Protein AF-A0A257A3M1-F1 (afdb_monomer_lite)

Foldseek 3Di:
DVQVVQLVVLVVVVPDDPDDDDDDDPQPVVLCCCDPPPSHSCDPVDDDDDDDADDLVVLLVVLCVVLVVVQAAEDPVLSVLQCVLQVNHVVSSVQLSVQLVVPDSHRDVVSSVVSLVVVLVVCVVVLVVVLVVLVVVPVVLLLQLLLQLVFQAQVNSCVVSVHNSVVVVVSVVVCSSSQQWDAPDDRGIHGRDNNSSVSSPVPPD

Secondary structure (DSSP, 8-state):
-HHHHHHHHHHHHTT-SS-------S-HHHHHHHHH-TTSTTTTTS---PPPPPPHHHHHHHHHHHHHHTT-EE-HHHHHHHHHHHTT-HHHHHHHHHHHHHH-SEE-HHHHHHHHHHHHHHHHHHHHHHHHHHHHH-THHHHHHHHHHH-SBHHHHHHHHTS-GGGGHHHHHHHHHTTSEEEEETTEEEES-HHHHHHHHHH--

pLDDT: mean 94.02, std 6.32, range [48.91, 98.62]

Sequence (205 aa):
MRDNFLKRLRSIVERQKNVCYVFCGSSITFMSFLVENAKSPFYRQLHKTVVKSLPSEEVRHFVKNRFKLCGYKISDEAISKFIRLTHSIPDYVQRLGLIVSGLSKNITIGTIEQAYEEMLLELDSEFRETLSKLNQRSGTYGVILTGLSRYNSLSKAGRFVGYDLGGMMRQIAYLQKIGLIEKTGYGKYKVADPVFKDWLKRNFA

Radius of gyration: 20.76 Å; chains: 1; bounding box: 43×46×53 Å

Structure (mmCIF, N/CA/C/O backbone):
data_AF-A0A257A3M1-F1
#
_entry.id   AF-A0A257A3M1-F1
#
loop_
_atom_site.group_PDB
_atom_site.id
_atom_site.type_symbol
_atom_site.label_atom_id
_atom_site.label_alt_id
_atom_site.label_comp_id
_atom_site.label_asym_id
_atom_site.label_entity_id
_atom_site.label_seq_id
_atom_site.pdbx_PDB_ins_code
_atom_site.Cartn_x
_atom_site.Cartn_y
_atom_site.Cartn_z
_atom_site.occupancy
_atom_site.B_iso_or_equiv
_atom_site.auth_seq_id
_atom_site.auth_comp_id
_atom_site.auth_asym_id
_atom_site.auth_atom_id
_atom_site.pdbx_PDB_model_num
ATOM 1 N N . MET A 1 1 ? 16.844 -13.263 -23.416 1.00 48.91 1 MET A N 1
ATOM 2 C CA . MET A 1 1 ? 16.460 -14.386 -22.525 1.00 48.91 1 MET A CA 1
ATOM 3 C C . MET A 1 1 ? 14.961 -14.384 -22.186 1.00 48.91 1 MET A C 1
ATOM 5 O O . MET A 1 1 ? 14.308 -15.369 -22.496 1.00 48.91 1 MET A O 1
ATOM 9 N N . ARG A 1 2 ? 14.375 -13.290 -21.659 1.00 60.09 2 ARG A N 1
ATOM 10 C CA . ARG A 1 2 ? 12.915 -13.187 -21.391 1.00 60.09 2 ARG A CA 1
ATOM 11 C C . ARG A 1 2 ? 12.020 -13.287 -22.638 1.00 60.09 2 ARG A C 1
ATOM 13 O O . ARG A 1 2 ? 11.035 -14.016 -22.608 1.00 60.09 2 ARG A O 1
ATOM 20 N N . ASP A 1 3 ? 12.394 -12.638 -23.739 1.00 66.88 3 ASP A N 1
ATOM 21 C CA . ASP A 1 3 ? 11.597 -12.674 -24.979 1.00 66.88 3 ASP A CA 1
ATOM 22 C C . ASP A 1 3 ? 11.479 -14.082 -25.575 1.00 66.88 3 ASP A C 1
ATOM 24 O O . ASP A 1 3 ? 10.423 -14.453 -26.081 1.00 66.88 3 ASP A O 1
ATOM 28 N N . ASN A 1 4 ? 12.532 -14.898 -25.463 1.00 83.00 4 ASN A N 1
ATOM 29 C CA . ASN A 1 4 ? 12.514 -16.277 -25.959 1.00 83.00 4 ASN A CA 1
ATOM 30 C C . ASN A 1 4 ? 11.568 -17.161 -25.137 1.00 83.00 4 ASN A C 1
ATOM 32 O O . ASN A 1 4 ? 10.884 -18.009 -25.706 1.00 83.00 4 ASN A O 1
ATOM 36 N N . PHE A 1 5 ? 11.483 -16.932 -23.822 1.00 91.19 5 PHE A N 1
ATOM 37 C CA . PHE A 1 5 ? 10.527 -17.635 -22.969 1.00 91.19 5 PHE A CA 1
ATOM 38 C C . PHE A 1 5 ? 9.082 -17.290 -23.345 1.00 91.19 5 PHE A C 1
ATOM 40 O O . PHE A 1 5 ? 8.291 -18.195 -23.587 1.00 91.19 5 PHE A O 1
ATOM 47 N N . LEU A 1 6 ? 8.745 -16.000 -23.466 1.00 91.12 6 LEU A N 1
ATOM 48 C CA . LEU A 1 6 ? 7.380 -15.576 -23.801 1.00 91.12 6 LEU A CA 1
ATOM 49 C C . LEU A 1 6 ? 6.942 -16.058 -25.189 1.00 91.12 6 LEU A C 1
ATOM 51 O O . LEU A 1 6 ? 5.799 -16.473 -25.353 1.00 91.12 6 LEU A O 1
ATOM 55 N N . LYS A 1 7 ? 7.849 -16.061 -26.177 1.00 92.69 7 LYS A N 1
ATOM 56 C CA . LYS A 1 7 ? 7.577 -16.619 -27.512 1.00 92.69 7 LYS A CA 1
ATOM 57 C C . LYS A 1 7 ? 7.282 -18.117 -27.453 1.00 92.69 7 LYS A C 1
ATOM 59 O O . LYS A 1 7 ? 6.311 -18.563 -28.055 1.00 92.69 7 LYS A O 1
ATOM 64 N N . ARG A 1 8 ? 8.085 -18.877 -26.701 1.00 95.00 8 ARG A N 1
ATOM 65 C CA . ARG A 1 8 ? 7.880 -20.321 -26.516 1.00 95.00 8 ARG A CA 1
ATOM 66 C C . ARG A 1 8 ? 6.594 -20.625 -25.749 1.00 95.00 8 ARG A C 1
ATOM 68 O O . ARG A 1 8 ? 5.887 -21.562 -26.092 1.00 95.00 8 ARG A O 1
ATOM 75 N N . LEU A 1 9 ? 6.272 -19.829 -24.732 1.00 94.06 9 LEU A N 1
ATOM 76 C CA . LEU A 1 9 ? 5.018 -19.968 -23.997 1.00 94.06 9 LEU A CA 1
ATOM 77 C C . LEU A 1 9 ? 3.824 -19.716 -24.921 1.00 94.06 9 LEU A C 1
ATOM 79 O O . LEU A 1 9 ? 2.912 -20.533 -24.975 1.00 94.06 9 LEU A O 1
ATOM 83 N N . ARG A 1 10 ? 3.865 -18.637 -25.710 1.00 93.06 10 ARG A N 1
ATOM 84 C CA . ARG A 1 10 ? 2.829 -18.325 -26.700 1.00 93.06 10 ARG A CA 1
ATOM 85 C C . ARG A 1 10 ? 2.645 -19.460 -27.713 1.00 93.06 10 ARG A C 1
ATOM 87 O O . ARG A 1 10 ? 1.507 -19.838 -27.965 1.00 93.06 10 ARG A O 1
ATOM 94 N N . SER A 1 11 ? 3.727 -20.061 -28.221 1.00 94.50 11 SER A N 1
ATOM 95 C CA . SER A 1 11 ? 3.622 -21.174 -29.180 1.00 94.50 11 SER A CA 1
ATOM 96 C C . SER A 1 11 ? 3.011 -22.451 -28.589 1.00 94.50 11 SER A C 1
ATOM 98 O O . SER A 1 11 ? 2.534 -23.304 -29.333 1.00 94.50 11 SER A O 1
ATOM 100 N N . ILE A 1 12 ? 3.047 -22.612 -27.263 1.00 94.94 12 ILE A N 1
ATOM 101 C CA . ILE A 1 12 ? 2.343 -23.690 -26.554 1.00 94.94 12 ILE A CA 1
ATOM 102 C C . ILE A 1 12 ? 0.868 -23.315 -26.378 1.00 94.94 12 ILE A C 1
ATOM 104 O O . ILE A 1 12 ? -0.002 -24.102 -26.744 1.00 94.94 12 ILE A O 1
ATOM 108 N N . VAL A 1 13 ? 0.595 -22.108 -25.864 1.00 94.06 13 VAL A N 1
ATOM 109 C CA . VAL A 1 13 ? -0.763 -21.606 -25.588 1.00 94.06 13 VAL A CA 1
ATOM 110 C C . VAL A 1 13 ? -1.631 -21.636 -26.848 1.00 94.06 13 VAL A C 1
ATOM 112 O O . VAL A 1 13 ? -2.748 -22.137 -26.799 1.00 94.06 13 VAL A O 1
ATOM 115 N N . GLU A 1 14 ? -1.113 -21.178 -27.991 1.00 92.31 14 GLU A N 1
ATOM 116 C CA . GLU A 1 14 ? -1.890 -21.073 -29.238 1.00 92.31 14 GLU A CA 1
ATOM 117 C C . GLU A 1 14 ? -2.290 -22.430 -29.848 1.00 92.31 14 GLU A C 1
ATOM 119 O O . GLU A 1 14 ? -3.203 -22.491 -30.669 1.00 92.31 14 GLU A O 1
ATOM 124 N N . ARG A 1 15 ? -1.629 -23.530 -29.455 1.00 95.25 15 ARG A N 1
ATOM 125 C CA . ARG A 1 15 ? -1.931 -24.888 -29.946 1.00 95.25 15 ARG A CA 1
ATOM 126 C C . ARG A 1 15 ? -2.982 -25.610 -29.112 1.00 95.25 15 ARG A C 1
ATOM 128 O O . ARG A 1 15 ? -3.529 -26.616 -29.562 1.00 95.25 15 ARG A O 1
ATOM 135 N N . GLN A 1 16 ? -3.232 -25.147 -27.893 1.00 95.56 16 GLN A N 1
ATOM 136 C CA . GLN A 1 16 ? -4.160 -25.804 -26.987 1.00 95.56 16 GLN A CA 1
ATOM 137 C C . GLN A 1 16 ? -5.590 -25.337 -27.240 1.00 95.56 16 GLN A C 1
ATOM 139 O O . GLN A 1 16 ? -5.869 -24.149 -27.367 1.00 95.56 16 GLN A O 1
ATOM 144 N N . LYS A 1 17 ? -6.512 -26.299 -27.291 1.00 93.19 17 LYS A N 1
ATOM 145 C CA . LYS A 1 17 ? -7.955 -26.056 -27.365 1.00 93.19 17 LYS A CA 1
ATOM 146 C C . LYS A 1 17 ? -8.570 -26.351 -25.999 1.00 93.19 17 LYS A C 1
ATOM 148 O O . LYS A 1 17 ? -8.086 -27.233 -25.297 1.00 93.19 17 LYS A O 1
ATOM 153 N N . ASN A 1 18 ? -9.640 -25.639 -25.646 1.00 94.50 18 ASN A N 1
ATOM 154 C CA . ASN A 1 18 ? -10.392 -25.825 -24.395 1.00 94.50 18 ASN A CA 1
ATOM 155 C C . ASN A 1 18 ? -9.587 -25.557 -23.104 1.00 94.50 18 ASN A C 1
ATOM 157 O O . ASN A 1 18 ? -9.874 -26.144 -22.065 1.00 94.50 18 ASN A O 1
ATOM 161 N N . VAL A 1 19 ? -8.592 -24.664 -23.153 1.00 95.31 19 VAL A N 1
ATOM 162 C CA . VAL A 1 19 ? -7.820 -24.224 -21.978 1.00 95.31 19 VAL A CA 1
ATOM 163 C C . VAL A 1 19 ? -7.894 -22.704 -21.863 1.00 95.31 19 VAL A C 1
ATOM 165 O O . VAL A 1 19 ? -7.682 -21.997 -22.846 1.00 95.31 19 VAL A O 1
ATOM 168 N N . CYS A 1 20 ? -8.173 -22.198 -20.659 1.00 92.06 20 CYS A N 1
ATOM 169 C CA . CYS A 1 20 ? -8.106 -20.773 -20.341 1.00 92.06 20 CYS A CA 1
ATOM 170 C C . CYS A 1 20 ? -6.837 -20.483 -19.532 1.00 92.06 20 CYS A C 1
ATOM 172 O O . CYS A 1 20 ? -6.576 -21.137 -18.522 1.00 92.06 20 CYS A O 1
ATOM 174 N N . TYR A 1 21 ? -6.061 -19.494 -19.970 1.00 93.25 21 TYR A N 1
ATOM 175 C CA . TYR A 1 21 ? -4.850 -19.049 -19.289 1.00 93.25 21 TYR A CA 1
ATOM 176 C C . TYR A 1 21 ? -5.104 -17.746 -18.543 1.00 93.25 21 TYR A C 1
ATOM 178 O O . TYR A 1 21 ? -5.507 -16.749 -19.142 1.00 93.25 21 TYR A O 1
ATOM 186 N N . VAL A 1 22 ? -4.796 -17.738 -17.247 1.00 93.31 22 VAL A N 1
ATOM 187 C CA . VAL A 1 22 ? -4.839 -16.536 -16.411 1.00 93.31 22 VAL A CA 1
ATOM 188 C C . VAL A 1 22 ? -3.420 -16.205 -15.964 1.00 93.31 22 VAL A C 1
ATOM 190 O O . VAL A 1 22 ? -2.783 -16.977 -15.249 1.00 93.31 22 VAL A O 1
ATOM 193 N N . PHE A 1 23 ? -2.914 -15.052 -16.400 1.00 90.44 23 PHE A N 1
ATOM 194 C CA . PHE A 1 23 ? -1.611 -14.539 -15.986 1.00 90.44 23 PHE A CA 1
ATOM 195 C C . PHE A 1 23 ? -1.798 -13.499 -14.882 1.00 90.44 23 PHE A C 1
ATOM 197 O O . PHE A 1 23 ? -2.423 -12.463 -15.105 1.00 90.44 23 PHE A O 1
ATOM 204 N N . CYS A 1 24 ? -1.221 -13.757 -13.709 1.00 90.81 24 CYS A N 1
ATOM 205 C CA . CYS A 1 24 ? -1.297 -12.877 -12.544 1.00 90.81 24 CYS A CA 1
ATOM 206 C C . CYS A 1 24 ? 0.098 -12.370 -12.163 1.00 90.81 24 CYS A C 1
ATOM 208 O O . CYS A 1 24 ? 1.073 -13.119 -12.212 1.00 90.81 24 CYS A O 1
ATOM 210 N N . GLY A 1 25 ? 0.201 -11.109 -11.744 1.00 84.12 25 GLY A N 1
ATOM 211 C CA . GLY A 1 25 ? 1.459 -10.550 -11.257 1.00 84.12 25 GLY A CA 1
ATOM 212 C C . GLY A 1 25 ? 1.315 -9.129 -10.721 1.00 84.12 25 GLY A C 1
ATOM 213 O O . GLY A 1 25 ? 0.505 -8.350 -11.216 1.00 84.12 25 GLY A O 1
ATOM 214 N N . SER A 1 26 ? 2.136 -8.782 -9.728 1.00 78.44 26 SER A N 1
ATOM 215 C CA . SER A 1 26 ? 2.143 -7.461 -9.081 1.00 78.44 26 SER A CA 1
ATOM 216 C C . SER A 1 26 ? 2.803 -6.364 -9.929 1.00 78.44 26 SER A C 1
ATOM 218 O O . SER A 1 26 ? 2.539 -5.179 -9.737 1.00 78.44 26 SER A O 1
ATOM 220 N N . SER A 1 27 ? 3.640 -6.724 -10.911 1.00 80.38 27 SER A N 1
ATOM 221 C CA . SER A 1 27 ? 4.265 -5.744 -11.808 1.00 80.38 27 SER A CA 1
ATOM 222 C C . SER A 1 27 ? 3.286 -5.275 -12.886 1.00 80.38 27 SER A C 1
ATOM 224 O O . SER A 1 27 ? 3.255 -5.808 -13.997 1.00 80.38 27 SER A O 1
ATOM 226 N N . ILE A 1 28 ? 2.536 -4.212 -12.585 1.00 79.69 28 ILE A N 1
ATOM 227 C CA . ILE A 1 28 ? 1.606 -3.557 -13.523 1.00 79.69 28 ILE A CA 1
ATOM 228 C C . ILE A 1 28 ? 2.311 -3.185 -14.835 1.00 79.69 28 ILE A C 1
ATOM 230 O O . ILE A 1 28 ? 1.740 -3.343 -15.914 1.00 79.69 28 ILE A O 1
ATOM 234 N N . THR A 1 29 ? 3.568 -2.735 -14.758 1.00 80.06 29 THR A N 1
ATOM 235 C CA . THR A 1 29 ? 4.372 -2.382 -15.938 1.00 80.06 29 THR A CA 1
ATOM 236 C C . THR A 1 29 ? 4.608 -3.600 -16.835 1.00 80.06 29 THR A C 1
ATOM 238 O O . THR A 1 29 ? 4.420 -3.515 -18.047 1.00 80.06 29 THR A O 1
ATOM 241 N N . PHE A 1 30 ? 4.989 -4.745 -16.259 1.00 83.31 30 PHE A N 1
ATOM 242 C CA . PHE A 1 30 ? 5.212 -5.971 -17.028 1.00 83.31 30 PHE A CA 1
ATOM 243 C C . PHE A 1 30 ? 3.905 -6.552 -17.577 1.00 83.31 30 PHE A C 1
ATOM 245 O O . PHE A 1 30 ? 3.850 -6.919 -18.748 1.00 83.31 30 PHE A O 1
ATOM 252 N N . MET A 1 31 ? 2.842 -6.567 -16.771 1.00 88.25 31 MET A N 1
ATOM 253 C CA . MET A 1 31 ? 1.520 -7.022 -17.211 1.00 88.25 31 MET A CA 1
ATOM 254 C C . MET A 1 31 ? 0.979 -6.150 -18.350 1.00 88.25 31 MET A C 1
ATOM 256 O O . MET A 1 31 ? 0.472 -6.672 -19.336 1.00 88.25 31 MET A O 1
ATOM 260 N N . SER A 1 32 ? 1.163 -4.829 -18.277 1.00 86.56 32 SER A N 1
ATOM 261 C CA . SER A 1 32 ? 0.781 -3.921 -19.367 1.00 86.56 32 SER A CA 1
ATOM 262 C C . SER A 1 32 ? 1.641 -4.150 -20.611 1.00 86.56 32 SER A C 1
ATOM 264 O O . SER A 1 32 ? 1.106 -4.199 -21.713 1.00 86.56 32 SER A O 1
ATOM 266 N N . PHE A 1 33 ? 2.951 -4.387 -20.455 1.00 88.00 33 PHE A N 1
ATOM 267 C CA . PHE A 1 33 ? 3.813 -4.766 -21.578 1.00 88.00 33 PHE A CA 1
ATOM 268 C C . PHE A 1 33 ? 3.303 -6.027 -22.287 1.00 88.00 33 PHE A C 1
ATOM 270 O O . PHE A 1 33 ? 3.217 -6.029 -23.512 1.00 88.00 33 PHE A O 1
ATOM 277 N N . LEU A 1 34 ? 2.932 -7.070 -21.538 1.00 88.94 34 LEU A N 1
ATOM 278 C CA . LEU A 1 34 ? 2.461 -8.330 -22.116 1.00 88.94 34 LEU A CA 1
ATOM 279 C C . LEU A 1 34 ? 1.234 -8.150 -23.018 1.00 88.94 34 LEU A C 1
ATOM 281 O O . LEU A 1 34 ? 1.172 -8.784 -24.072 1.00 88.94 34 LEU A O 1
ATOM 285 N N . VAL A 1 35 ? 0.288 -7.297 -22.620 1.00 88.88 35 VAL A N 1
ATOM 286 C CA . VAL A 1 35 ? -1.001 -7.140 -23.310 1.00 88.88 35 VAL A CA 1
ATOM 287 C C . VAL A 1 35 ? -0.967 -6.047 -24.386 1.00 88.88 35 VAL A C 1
A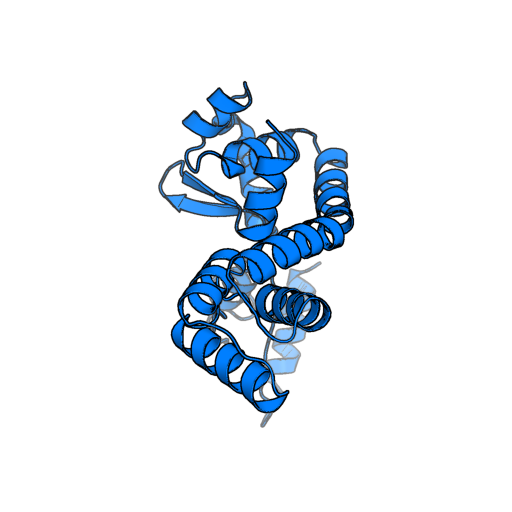TOM 289 O O . VAL A 1 35 ? -1.487 -6.241 -25.486 1.00 88.88 35 VAL A O 1
ATOM 292 N N . GLU A 1 36 ? -0.354 -4.901 -24.084 1.00 88.81 36 GLU A N 1
ATOM 293 C CA . GLU A 1 36 ? -0.513 -3.653 -24.848 1.00 88.81 36 GLU A CA 1
ATOM 294 C C . GLU A 1 36 ? 0.686 -3.330 -25.749 1.00 88.81 36 GLU A C 1
ATOM 296 O O . GLU A 1 36 ? 0.576 -2.497 -26.647 1.00 88.81 36 GLU A O 1
ATOM 301 N N . ASN A 1 37 ? 1.848 -3.955 -25.537 1.00 89.25 37 ASN A N 1
ATOM 302 C CA . ASN A 1 37 ? 3.043 -3.627 -26.310 1.00 89.25 37 ASN A CA 1
ATOM 303 C C . ASN A 1 37 ? 3.116 -4.441 -27.605 1.00 89.25 37 ASN A C 1
ATOM 305 O O . ASN A 1 37 ? 3.136 -5.666 -27.558 1.00 89.25 37 ASN A O 1
ATOM 309 N N . ALA A 1 38 ? 3.273 -3.771 -28.750 1.00 90.31 38 ALA A N 1
ATOM 310 C CA . ALA A 1 38 ? 3.398 -4.424 -30.058 1.00 90.31 38 ALA A CA 1
ATOM 311 C C . ALA A 1 38 ? 4.595 -5.391 -30.176 1.00 90.31 38 ALA A C 1
ATOM 313 O O . ALA A 1 38 ? 4.589 -6.280 -31.020 1.00 90.31 38 ALA A O 1
ATOM 314 N N . LYS A 1 39 ? 5.625 -5.245 -29.329 1.00 89.69 39 LYS A N 1
ATOM 315 C CA . LYS A 1 39 ? 6.771 -6.168 -29.267 1.00 89.69 39 LYS A CA 1
ATOM 316 C C . LYS A 1 39 ? 6.491 -7.420 -28.426 1.00 89.69 39 LYS A C 1
ATOM 318 O O . LYS A 1 39 ? 7.304 -8.342 -28.427 1.00 89.69 39 LYS A O 1
ATOM 323 N N . SER A 1 40 ? 5.380 -7.460 -27.690 1.00 91.25 40 SER A N 1
ATOM 324 C CA . SER A 1 40 ? 4.998 -8.620 -26.888 1.00 91.25 40 SER A CA 1
ATOM 325 C C . SER A 1 40 ? 4.519 -9.772 -27.780 1.00 91.25 40 SER A C 1
ATOM 327 O O . SER A 1 40 ? 3.674 -9.560 -28.651 1.00 91.25 40 SER A O 1
ATOM 329 N N . PRO A 1 41 ? 4.954 -11.022 -27.528 1.00 92.12 41 PRO A N 1
ATOM 330 C CA . PRO A 1 41 ? 4.412 -12.201 -28.208 1.00 92.12 41 PRO A CA 1
ATOM 331 C C . PRO A 1 41 ? 2.900 -12.392 -28.027 1.00 92.12 41 PRO A C 1
ATOM 333 O O . PRO A 1 41 ? 2.277 -13.028 -28.878 1.00 92.12 41 PRO A O 1
ATOM 336 N N . PHE A 1 42 ? 2.341 -11.836 -26.947 1.00 92.31 42 PHE A N 1
ATOM 337 C CA . PHE A 1 42 ? 0.926 -11.895 -26.568 1.00 92.31 42 PHE A CA 1
ATOM 338 C C . PHE A 1 42 ? 0.150 -10.612 -26.905 1.00 92.31 42 PHE A C 1
ATOM 340 O O . PHE A 1 42 ? -0.965 -10.419 -26.415 1.00 92.31 42 PHE A O 1
ATOM 347 N N . TYR A 1 43 ? 0.719 -9.724 -27.727 1.00 91.25 43 TYR A N 1
ATOM 348 C CA . TYR A 1 43 ? 0.069 -8.473 -28.113 1.00 91.25 43 TYR A CA 1
ATOM 349 C C . TYR A 1 43 ? -1.358 -8.719 -28.626 1.00 91.25 43 TYR A C 1
ATOM 351 O O . TYR A 1 43 ? -1.558 -9.493 -29.564 1.00 91.25 43 TYR A O 1
ATOM 359 N N . ARG A 1 44 ? -2.342 -8.067 -27.987 1.00 87.69 44 ARG A N 1
ATOM 360 C CA . ARG A 1 44 ? -3.790 -8.189 -28.269 1.00 87.69 44 ARG A CA 1
ATOM 361 C C . ARG A 1 44 ? -4.391 -9.600 -28.136 1.00 87.69 44 ARG A C 1
ATOM 363 O O . ARG A 1 44 ? -5.521 -9.802 -28.562 1.00 87.69 44 ARG A O 1
ATOM 370 N N . GLN A 1 45 ? -3.683 -10.558 -27.534 1.00 89.62 45 GLN A N 1
ATOM 371 C CA . GLN A 1 45 ? -4.187 -11.925 -27.306 1.00 89.62 45 GLN A CA 1
ATOM 372 C C . GLN A 1 45 ? -4.764 -12.137 -25.903 1.00 89.62 45 GLN A C 1
ATOM 374 O O . GLN A 1 45 ? -5.410 -13.147 -25.650 1.00 89.62 45 GLN A O 1
ATOM 379 N N . LEU A 1 46 ? -4.516 -11.205 -24.982 1.00 90.56 46 LEU A N 1
ATOM 380 C CA . LEU A 1 46 ? -4.927 -11.304 -23.584 1.00 90.56 46 LEU A CA 1
ATOM 381 C C . LEU A 1 46 ? -5.922 -10.198 -23.239 1.00 90.56 46 LEU A C 1
ATOM 383 O O . LEU A 1 46 ? -5.822 -9.077 -23.737 1.00 90.56 46 LEU A O 1
ATOM 387 N N . HIS A 1 47 ? -6.843 -10.500 -22.328 1.00 89.38 47 HIS A N 1
ATOM 388 C CA . HIS A 1 47 ? -7.705 -9.501 -21.711 1.00 89.38 47 HIS A CA 1
ATOM 389 C C . HIS A 1 47 ? -7.045 -8.974 -20.430 1.00 89.38 47 HIS A C 1
ATOM 391 O O . HIS A 1 47 ? -6.683 -9.750 -19.545 1.00 89.38 47 HIS A O 1
ATOM 397 N N . LYS A 1 48 ? -6.860 -7.653 -20.327 1.00 89.12 48 LYS A N 1
ATOM 398 C CA . LYS A 1 48 ? -6.262 -7.023 -19.144 1.00 89.12 48 LYS A CA 1
ATOM 399 C C . LYS A 1 48 ? -7.336 -6.741 -18.098 1.00 89.12 48 LYS A C 1
ATOM 401 O O . LYS A 1 48 ? -8.166 -5.857 -18.288 1.00 89.12 48 LYS A O 1
ATOM 406 N N . THR A 1 49 ? -7.236 -7.410 -16.955 1.00 90.00 49 THR A N 1
ATOM 407 C CA . THR A 1 49 ? -8.048 -7.123 -15.766 1.00 90.00 49 THR A CA 1
ATOM 408 C C . THR A 1 49 ? -7.162 -6.528 -14.676 1.00 90.00 49 THR A C 1
ATOM 410 O O . THR A 1 49 ? -6.135 -7.101 -14.320 1.00 90.00 49 THR A O 1
ATOM 413 N N . VAL A 1 50 ? -7.544 -5.362 -14.151 1.00 86.69 50 VAL A N 1
ATOM 414 C CA . VAL A 1 50 ? -6.834 -4.708 -13.043 1.00 86.69 50 VAL A CA 1
ATOM 415 C C . VAL A 1 50 ? -7.613 -4.940 -11.758 1.00 86.69 50 VAL A C 1
ATOM 417 O O . VAL A 1 50 ? -8.738 -4.461 -11.624 1.00 86.69 50 VAL A O 1
ATOM 420 N N . VAL A 1 51 ? -6.997 -5.640 -10.809 1.00 88.56 51 VAL A N 1
ATOM 421 C CA . VAL A 1 51 ? -7.545 -5.814 -9.461 1.00 88.56 51 VAL A CA 1
ATOM 422 C C . VAL A 1 51 ? -7.204 -4.570 -8.645 1.00 88.56 51 VAL A C 1
ATOM 424 O O . VAL A 1 51 ? -6.033 -4.237 -8.470 1.00 88.56 51 VAL A O 1
ATOM 427 N N . LYS A 1 52 ? -8.234 -3.853 -8.197 1.00 89.75 52 LYS A N 1
ATOM 428 C CA . LYS A 1 52 ? -8.108 -2.674 -7.330 1.00 89.75 52 LYS A CA 1
ATOM 429 C C . LYS A 1 52 ? -8.410 -3.061 -5.881 1.00 89.75 52 LYS A C 1
ATOM 431 O O . LYS A 1 52 ? -8.861 -4.176 -5.622 1.00 89.75 52 LYS A O 1
ATOM 436 N N . SER A 1 53 ? -8.206 -2.126 -4.953 1.00 93.62 53 SER A N 1
ATOM 437 C CA . SER A 1 53 ? -8.769 -2.230 -3.604 1.00 93.62 53 SER A CA 1
ATOM 438 C C . SER A 1 53 ? -10.267 -2.522 -3.659 1.00 93.62 53 SER A C 1
ATOM 440 O O . SER A 1 53 ? -10.956 -2.128 -4.606 1.00 93.62 53 SER A O 1
ATOM 442 N N . LEU A 1 54 ? -10.768 -3.188 -2.623 1.00 95.94 54 LEU A N 1
ATOM 443 C CA . LEU A 1 54 ? -12.187 -3.489 -2.506 1.00 95.94 54 LEU A CA 1
ATOM 444 C C . LEU A 1 54 ? -13.000 -2.186 -2.420 1.00 95.94 54 LEU A C 1
ATOM 446 O O . LEU A 1 54 ? -12.529 -1.199 -1.843 1.00 95.94 54 LEU A O 1
ATOM 450 N N . PRO A 1 55 ? -14.230 -2.151 -2.957 1.00 97.00 55 PRO A N 1
ATOM 451 C CA . PRO A 1 55 ? -15.138 -1.047 -2.689 1.00 97.00 55 PRO A CA 1
ATOM 452 C C . PRO A 1 55 ? -15.358 -0.901 -1.178 1.00 97.00 55 PRO A C 1
ATOM 454 O O . PRO A 1 55 ? -15.554 -1.891 -0.474 1.00 97.00 55 PRO A O 1
ATOM 457 N N . SER A 1 56 ? -15.337 0.332 -0.669 1.00 96.94 56 SER A N 1
ATOM 458 C CA . SER A 1 56 ? -15.454 0.595 0.773 1.00 96.94 56 SER A CA 1
ATOM 459 C C . SER A 1 56 ? -16.721 0.005 1.394 1.00 96.94 56 SER A C 1
ATOM 461 O O . SER A 1 56 ? -16.670 -0.492 2.514 1.00 96.94 56 SER A O 1
ATOM 463 N N . GLU A 1 57 ? -17.836 0.003 0.661 1.00 97.31 57 GLU A N 1
ATOM 464 C CA . GLU A 1 57 ? -19.101 -0.565 1.142 1.00 97.31 57 GLU A CA 1
ATOM 465 C C . GLU A 1 57 ? -19.071 -2.097 1.233 1.00 97.31 57 GLU A C 1
ATOM 467 O O . GLU A 1 57 ? -19.613 -2.665 2.180 1.00 97.31 57 GLU A O 1
ATOM 472 N N . GLU A 1 58 ? -18.341 -2.771 0.340 1.00 97.81 58 GLU A N 1
ATOM 473 C CA . GLU A 1 58 ? -18.119 -4.220 0.436 1.00 97.81 58 GLU A CA 1
ATOM 474 C C . GLU A 1 58 ? -17.259 -4.562 1.657 1.00 97.81 58 GLU A C 1
ATOM 476 O O . GLU A 1 58 ? -17.569 -5.490 2.405 1.00 97.81 58 GLU A O 1
ATOM 481 N N . VAL A 1 59 ? -16.214 -3.767 1.930 1.00 98.12 59 VAL A N 1
ATOM 482 C CA . VAL A 1 59 ? -15.407 -3.927 3.153 1.00 98.12 59 VAL A CA 1
ATOM 483 C C . VAL A 1 59 ? -16.247 -3.655 4.396 1.00 98.12 59 VAL A C 1
ATOM 485 O O . VAL A 1 59 ? -16.168 -4.418 5.355 1.00 98.12 59 VAL A O 1
ATOM 488 N N . ARG A 1 60 ? -17.086 -2.612 4.386 1.00 98.31 60 ARG A N 1
ATOM 489 C CA . ARG A 1 60 ? -18.017 -2.305 5.482 1.00 98.31 60 ARG A CA 1
ATOM 490 C C . ARG A 1 60 ? -18.920 -3.498 5.775 1.00 98.31 60 ARG A C 1
ATOM 492 O O . ARG A 1 60 ? -19.013 -3.912 6.931 1.00 98.31 60 ARG A O 1
ATOM 499 N N . HIS A 1 61 ? -19.558 -4.051 4.745 1.00 97.94 61 HIS A N 1
ATOM 500 C CA . HIS A 1 61 ? -20.444 -5.203 4.873 1.00 97.94 61 HIS A CA 1
ATOM 501 C C . HIS A 1 61 ? -19.694 -6.432 5.397 1.00 97.94 61 HIS A C 1
ATOM 503 O O . HIS A 1 61 ? -20.123 -7.050 6.374 1.00 97.94 61 HIS A O 1
ATOM 509 N N . PHE A 1 62 ? -18.535 -6.738 4.808 1.00 97.81 62 PHE A N 1
ATOM 510 C CA . PHE A 1 62 ? -17.673 -7.839 5.225 1.00 97.81 62 PHE A CA 1
ATOM 511 C C . PHE A 1 62 ? -17.277 -7.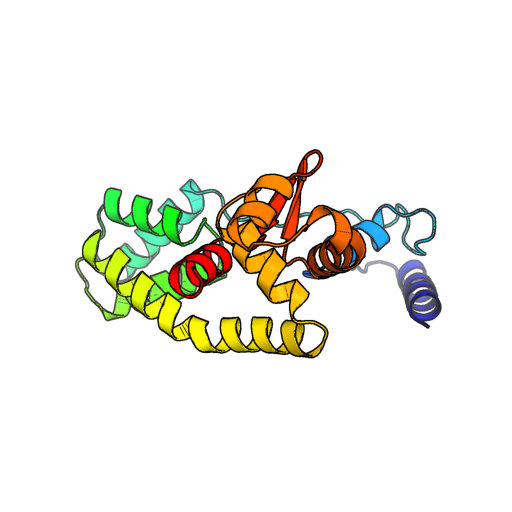721 6.703 1.00 97.81 62 PHE A C 1
ATOM 513 O O . PHE A 1 62 ? -17.565 -8.621 7.490 1.00 97.81 62 PHE A O 1
ATOM 520 N N . VAL A 1 63 ? -16.680 -6.597 7.105 1.00 97.56 63 VAL A N 1
ATOM 521 C CA . VAL A 1 63 ? -16.191 -6.363 8.472 1.00 97.56 63 VAL A CA 1
ATOM 522 C C . VAL A 1 63 ? -17.336 -6.446 9.483 1.00 97.56 63 VAL A C 1
ATOM 524 O O . VAL A 1 63 ? -17.237 -7.184 10.465 1.00 97.56 63 VAL A O 1
ATOM 527 N N . LYS A 1 64 ? -18.453 -5.753 9.222 1.00 97.06 64 LYS A N 1
ATOM 528 C CA . LYS A 1 64 ? -19.623 -5.736 10.113 1.00 97.06 64 LYS A CA 1
ATOM 529 C C . LYS A 1 64 ? -20.196 -7.137 10.318 1.00 97.06 64 LYS A C 1
ATOM 531 O O . LYS A 1 64 ? -20.445 -7.536 11.455 1.00 97.06 64 LYS A O 1
ATOM 536 N N . ASN A 1 65 ? -20.363 -7.903 9.240 1.00 97.06 65 ASN A N 1
ATOM 537 C CA . ASN A 1 65 ? -20.933 -9.247 9.311 1.00 97.06 65 ASN A CA 1
ATOM 538 C C . ASN A 1 65 ? -19.996 -10.247 9.981 1.00 97.06 65 ASN A C 1
ATOM 540 O O . ASN A 1 65 ? -20.448 -11.032 10.812 1.00 97.06 65 ASN A O 1
ATOM 544 N N . ARG A 1 66 ? -18.701 -10.223 9.642 1.00 96.19 66 ARG A N 1
ATOM 545 C CA . ARG A 1 66 ? -17.712 -11.143 10.219 1.00 96.19 66 ARG A CA 1
ATOM 546 C C . ARG A 1 66 ? -17.578 -10.939 11.724 1.00 96.19 66 ARG A C 1
ATOM 548 O O . ARG A 1 66 ? -17.650 -11.914 12.464 1.00 96.19 66 ARG A O 1
ATOM 555 N N . PHE A 1 67 ? -17.469 -9.693 12.182 1.00 97.31 67 PHE A N 1
ATOM 556 C CA . PHE A 1 67 ? -17.414 -9.399 13.613 1.00 97.31 67 PHE A CA 1
ATOM 557 C C . PHE A 1 67 ? -18.712 -9.781 14.330 1.00 97.31 67 PHE A C 1
ATOM 559 O O . PHE A 1 67 ? -18.662 -10.471 15.349 1.00 97.31 67 PHE A O 1
ATOM 566 N N . LYS A 1 68 ? -19.875 -9.429 13.768 1.00 96.94 68 LYS A N 1
ATOM 567 C CA . LYS A 1 68 ? -21.176 -9.798 14.345 1.00 96.94 68 LYS A CA 1
ATOM 568 C C . LYS A 1 68 ? -21.343 -11.315 14.480 1.00 96.94 68 LYS A C 1
ATOM 570 O O . LYS A 1 68 ? -21.795 -11.777 15.524 1.00 96.94 68 LYS A O 1
ATOM 575 N N . LEU A 1 69 ? -20.963 -12.081 13.455 1.00 97.25 69 LEU A N 1
ATOM 576 C CA . LEU A 1 69 ? -21.055 -13.546 13.451 1.00 97.25 69 LEU A CA 1
ATOM 577 C C . LEU A 1 69 ? -20.204 -14.185 14.557 1.00 97.25 69 LEU A C 1
ATOM 579 O O . LEU A 1 69 ? -20.608 -15.186 15.136 1.00 97.25 69 LEU A O 1
ATOM 583 N N . CYS A 1 70 ? -19.073 -13.571 14.904 1.00 96.50 70 CYS A N 1
ATOM 584 C CA . CYS A 1 70 ? -18.208 -14.018 15.996 1.00 96.50 70 CYS A CA 1
ATOM 585 C C . CYS A 1 70 ? -18.584 -13.419 17.373 1.00 96.50 70 CYS A C 1
ATOM 587 O O . CYS A 1 70 ? -17.837 -13.575 18.340 1.00 96.50 70 CYS A O 1
ATOM 589 N N . GLY A 1 71 ? -19.718 -12.716 17.486 1.00 97.25 71 GLY A N 1
ATOM 590 C CA . GLY A 1 71 ? -20.193 -12.124 18.742 1.00 97.25 71 GLY A CA 1
ATOM 591 C C . GLY A 1 71 ? -19.491 -10.824 19.156 1.00 97.25 71 GLY A C 1
ATOM 592 O O . GLY A 1 71 ? -19.537 -10.459 20.331 1.00 97.25 71 GLY A O 1
ATOM 593 N N . TYR A 1 72 ? -18.840 -10.130 18.220 1.00 98.19 72 TYR A N 1
ATOM 594 C CA . TYR A 1 72 ? -18.235 -8.816 18.442 1.00 98.19 72 TYR A CA 1
ATOM 595 C C . TYR A 1 72 ? -19.247 -7.702 18.152 1.00 98.19 72 TYR A C 1
ATOM 597 O O . TYR A 1 72 ? -20.120 -7.828 17.288 1.00 98.19 72 TYR A O 1
ATOM 605 N N . LYS A 1 73 ? -19.098 -6.575 18.848 1.00 97.44 73 LYS A N 1
ATOM 606 C CA . LYS A 1 73 ? -19.822 -5.327 18.588 1.00 97.44 73 LYS A CA 1
ATOM 607 C C . LYS A 1 73 ? -18.840 -4.302 18.043 1.00 97.44 73 LYS A C 1
ATOM 609 O O . LYS A 1 73 ? -17.783 -4.107 18.627 1.00 97.44 73 LYS A O 1
ATOM 614 N N . ILE A 1 74 ? -19.193 -3.641 16.948 1.00 97.81 74 ILE A N 1
ATOM 615 C CA . ILE A 1 74 ? -18.378 -2.597 16.322 1.00 97.81 74 ILE A CA 1
ATOM 616 C C . ILE A 1 74 ? -19.284 -1.447 15.878 1.00 97.81 74 ILE A C 1
ATOM 618 O O . ILE A 1 74 ? -20.360 -1.695 15.328 1.00 97.81 74 ILE A O 1
ATOM 622 N N . SER A 1 75 ? -18.874 -0.205 16.145 1.00 95.75 75 SER A N 1
ATOM 623 C CA . SER A 1 75 ? -19.622 0.987 15.720 1.00 95.75 75 SER A CA 1
ATOM 624 C C . SER A 1 75 ? -19.346 1.341 14.251 1.00 95.75 75 SER A C 1
ATOM 626 O O . SER A 1 75 ? -18.308 0.971 13.691 1.00 95.75 75 SER A O 1
ATOM 628 N N . ASP A 1 76 ? -20.256 2.072 13.602 1.00 95.88 76 ASP A N 1
ATOM 629 C CA . ASP A 1 76 ? -20.082 2.462 12.196 1.00 95.88 76 ASP A CA 1
ATOM 630 C C . ASP A 1 76 ? -18.930 3.474 12.008 1.00 95.88 76 ASP A C 1
ATOM 632 O O . ASP A 1 76 ? -18.280 3.491 10.953 1.00 95.88 76 ASP A O 1
ATOM 636 N N . GLU A 1 77 ? -18.601 4.261 13.036 1.00 97.56 77 GLU A N 1
ATOM 637 C CA . GLU A 1 77 ? -17.424 5.134 13.067 1.00 97.56 77 GLU A CA 1
ATOM 638 C C . GLU A 1 77 ? -16.128 4.320 13.138 1.00 97.56 77 GLU A C 1
ATOM 640 O O . GLU A 1 77 ? -15.178 4.616 12.408 1.00 97.56 77 GLU A O 1
ATOM 645 N N . ALA A 1 78 ? -16.096 3.260 13.957 1.00 98.12 78 ALA A N 1
ATOM 646 C CA . ALA A 1 78 ? -14.959 2.345 14.032 1.00 98.12 78 ALA A CA 1
ATOM 647 C C . ALA A 1 78 ? -14.734 1.627 12.690 1.00 98.12 78 ALA A C 1
ATOM 649 O O . ALA A 1 78 ? -13.603 1.581 12.206 1.00 98.12 78 ALA A O 1
ATOM 650 N N . ILE A 1 79 ? -15.800 1.170 12.018 1.00 98.31 79 ILE A N 1
ATOM 651 C CA . ILE A 1 79 ? -15.701 0.601 10.660 1.00 98.31 79 ILE A CA 1
ATOM 652 C C . ILE A 1 79 ? -15.154 1.637 9.668 1.00 98.31 79 ILE A C 1
ATOM 654 O O . ILE A 1 79 ? -14.290 1.332 8.847 1.00 98.31 79 ILE A O 1
ATOM 658 N N . SER A 1 80 ? -15.617 2.884 9.748 1.00 98.38 80 SER A N 1
ATOM 659 C CA . SER A 1 80 ? -15.152 3.945 8.849 1.00 98.38 80 SER A CA 1
ATOM 660 C C . SER A 1 80 ? -13.667 4.271 9.070 1.00 98.38 80 SER A C 1
ATOM 662 O O . SER A 1 80 ? -12.924 4.467 8.105 1.00 98.38 80 SER A O 1
ATOM 664 N N . LYS A 1 81 ? -13.198 4.267 10.327 1.00 98.56 81 LYS A N 1
ATOM 665 C CA . LYS A 1 81 ? -11.771 4.385 10.669 1.00 98.56 81 LYS A CA 1
ATOM 666 C C . LYS A 1 81 ? -10.969 3.199 10.124 1.00 98.56 81 LYS A C 1
ATOM 668 O O . LYS A 1 81 ? -9.931 3.417 9.502 1.00 98.56 81 LYS A O 1
ATOM 673 N N . PHE A 1 82 ? -11.467 1.980 10.310 1.00 98.56 82 PHE A N 1
ATOM 674 C CA . PHE A 1 82 ? -10.852 0.743 9.830 1.00 98.56 82 PHE A CA 1
ATOM 675 C C . PHE A 1 82 ? -10.639 0.762 8.309 1.00 98.56 82 PHE A C 1
ATOM 677 O O . PHE A 1 82 ? -9.533 0.530 7.823 1.00 98.56 82 PHE A O 1
ATOM 684 N N . ILE A 1 83 ? -11.677 1.111 7.543 1.00 98.50 83 ILE A N 1
ATOM 685 C CA . ILE A 1 83 ? -11.607 1.219 6.077 1.00 98.50 83 ILE A CA 1
ATOM 686 C C . ILE A 1 83 ? -10.587 2.280 5.659 1.00 98.50 83 ILE A C 1
ATOM 688 O O . ILE A 1 83 ? -9.799 2.062 4.740 1.00 98.50 83 ILE A O 1
ATOM 692 N N . ARG A 1 84 ? -10.570 3.428 6.349 1.00 98.25 84 ARG A N 1
ATOM 693 C CA . ARG A 1 84 ? -9.631 4.514 6.050 1.00 98.25 84 ARG A CA 1
ATOM 694 C C . ARG A 1 84 ? -8.176 4.092 6.237 1.00 98.25 84 ARG A C 1
ATOM 696 O O . ARG A 1 84 ? -7.354 4.459 5.411 1.00 98.25 84 ARG A O 1
ATOM 703 N N . LEU A 1 85 ? -7.868 3.358 7.305 1.00 98.1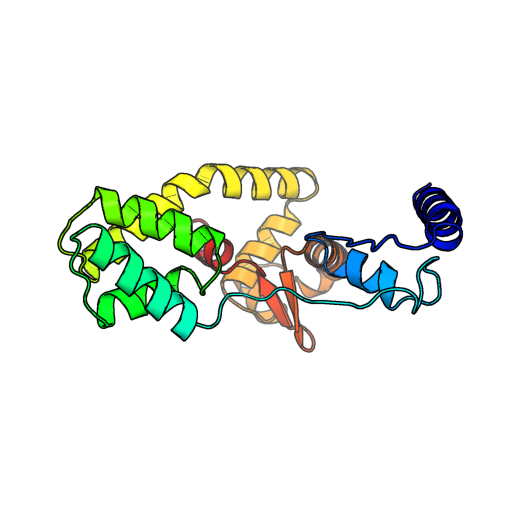9 85 LEU A N 1
ATOM 704 C CA . LEU A 1 85 ? -6.505 2.918 7.616 1.00 98.19 85 LEU A CA 1
ATOM 705 C C . LEU A 1 85 ? -6.027 1.786 6.700 1.00 98.19 85 LEU A C 1
ATOM 707 O O . LEU A 1 85 ? -4.879 1.775 6.275 1.00 98.19 85 LEU A O 1
ATOM 711 N N . THR A 1 86 ? -6.918 0.860 6.353 1.00 98.12 86 THR A N 1
ATOM 712 C CA . THR A 1 86 ? -6.593 -0.279 5.475 1.00 98.12 86 THR A CA 1
ATOM 713 C C . THR A 1 86 ? -6.641 0.077 3.993 1.00 98.12 86 THR A C 1
ATOM 715 O O . THR A 1 86 ? -6.194 -0.706 3.155 1.00 98.12 86 THR A O 1
ATOM 718 N N . HIS A 1 87 ? -7.217 1.234 3.642 1.00 97.88 87 HIS A N 1
ATOM 719 C CA . HIS A 1 87 ? -7.473 1.651 2.261 1.00 97.88 87 HIS A CA 1
ATOM 720 C C . HIS A 1 87 ? -8.228 0.593 1.434 1.00 97.88 87 HIS A C 1
ATOM 722 O O . HIS A 1 87 ? -8.057 0.502 0.213 1.00 97.88 87 HIS A O 1
ATOM 728 N N . SER A 1 88 ? -9.045 -0.225 2.108 1.00 97.88 88 SER A N 1
ATOM 729 C CA . SER A 1 88 ? -9.764 -1.366 1.529 1.00 97.88 88 SER A CA 1
ATOM 730 C C . SER A 1 88 ? -8.867 -2.384 0.807 1.00 97.88 88 SER A C 1
ATOM 732 O O . SER A 1 88 ? -9.326 -3.112 -0.077 1.00 97.88 88 SER A O 1
ATOM 734 N N . ILE A 1 89 ? -7.577 -2.430 1.142 1.00 97.00 89 ILE A N 1
ATOM 735 C CA . ILE A 1 89 ? -6.640 -3.416 0.605 1.00 97.00 89 ILE A CA 1
ATOM 736 C C . ILE A 1 89 ? -6.887 -4.733 1.353 1.00 97.00 89 ILE A C 1
ATOM 738 O O . ILE A 1 89 ? -6.787 -4.738 2.581 1.00 97.00 89 ILE A O 1
ATOM 742 N N . PRO A 1 90 ? -7.208 -5.844 0.656 1.00 96.50 90 PRO A N 1
ATOM 743 C CA . PRO A 1 90 ? -7.592 -7.100 1.303 1.00 96.50 90 PRO A CA 1
ATOM 744 C C . PRO A 1 90 ? -6.620 -7.589 2.380 1.00 96.50 90 PRO A C 1
ATOM 746 O O . PRO A 1 90 ? -7.071 -8.006 3.440 1.00 96.50 90 PRO A O 1
ATOM 749 N N . ASP A 1 91 ? -5.309 -7.499 2.137 1.00 96.44 91 ASP A N 1
ATOM 750 C CA . ASP A 1 91 ? -4.282 -7.904 3.106 1.00 96.44 91 ASP A CA 1
ATOM 751 C C . ASP A 1 91 ? -4.395 -7.108 4.419 1.00 96.44 91 ASP A C 1
ATOM 753 O O . ASP A 1 91 ? -4.583 -7.695 5.484 1.00 96.44 91 ASP A O 1
ATOM 757 N N . TYR A 1 92 ? -4.422 -5.773 4.345 1.00 98.31 92 TYR A N 1
ATOM 758 C CA . TYR A 1 92 ? -4.578 -4.918 5.526 1.00 98.31 92 TYR A CA 1
ATOM 759 C C . TYR A 1 92 ? -5.939 -5.065 6.204 1.00 98.31 92 TYR A C 1
ATOM 761 O O . TYR A 1 92 ? -6.012 -5.006 7.428 1.00 98.31 92 TYR A O 1
ATOM 769 N N . VAL A 1 93 ? -7.015 -5.302 5.445 1.00 98.31 93 VAL A N 1
ATOM 770 C CA . VAL A 1 93 ? -8.335 -5.626 6.013 1.00 98.31 93 VAL A CA 1
ATOM 771 C C . VAL A 1 93 ? -8.264 -6.908 6.845 1.00 98.31 93 VAL A C 1
ATOM 773 O O . VAL A 1 93 ? -8.799 -6.948 7.948 1.00 98.31 93 VAL A O 1
ATOM 776 N N . GLN A 1 94 ? -7.594 -7.954 6.364 1.00 97.88 94 GLN A N 1
ATOM 777 C CA . GLN A 1 94 ? -7.476 -9.200 7.125 1.00 97.88 94 GLN A CA 1
ATOM 778 C C . GLN A 1 94 ? -6.571 -9.037 8.351 1.00 97.88 94 GLN A C 1
ATOM 780 O O . GLN A 1 94 ? -6.982 -9.404 9.450 1.00 97.88 94 GLN A O 1
ATOM 785 N N . ARG A 1 95 ? -5.382 -8.442 8.188 1.00 98.31 95 ARG A N 1
ATOM 786 C CA . ARG A 1 95 ? -4.416 -8.235 9.283 1.00 98.31 95 ARG A CA 1
ATOM 787 C C . ARG A 1 95 ? -4.990 -7.373 10.397 1.00 98.31 95 ARG A C 1
ATOM 789 O O . ARG A 1 95 ? -5.040 -7.809 11.544 1.00 98.31 95 ARG A O 1
ATOM 796 N N . LEU A 1 96 ? -5.510 -6.192 10.054 1.00 98.56 96 LEU A N 1
ATOM 797 C CA . LEU A 1 96 ? -6.109 -5.303 11.045 1.00 98.56 96 LEU A CA 1
ATOM 798 C C . LEU A 1 96 ? -7.326 -5.961 11.703 1.00 98.56 96 LEU A C 1
ATOM 800 O O . LEU A 1 96 ? -7.501 -5.851 12.911 1.00 98.56 96 LEU A O 1
ATOM 804 N N . GLY A 1 97 ? -8.154 -6.675 10.933 1.00 97.75 97 GLY A N 1
ATOM 805 C CA . GLY A 1 97 ? -9.305 -7.405 11.465 1.00 97.75 97 GLY A CA 1
ATOM 806 C C . GLY A 1 97 ? -8.911 -8.464 12.496 1.00 97.75 97 GLY A C 1
ATOM 807 O O . GLY A 1 97 ? -9.546 -8.556 13.548 1.00 97.75 97 GLY A O 1
ATOM 808 N N . LEU A 1 98 ? -7.846 -9.220 12.220 1.00 98.00 98 LEU A N 1
ATOM 809 C CA . LEU A 1 98 ? -7.311 -10.233 13.126 1.00 98.00 98 LEU A CA 1
ATOM 810 C C . LEU A 1 98 ? -6.803 -9.606 14.429 1.00 98.00 98 LEU A C 1
ATOM 812 O O . LEU A 1 98 ? -7.231 -10.031 15.501 1.00 98.00 98 LEU A O 1
ATOM 816 N N . ILE A 1 99 ? -5.974 -8.564 14.345 1.00 98.38 99 ILE A N 1
ATOM 817 C CA . ILE A 1 99 ? -5.415 -7.884 15.524 1.00 98.38 99 ILE A CA 1
ATOM 818 C C . ILE A 1 99 ? -6.540 -7.285 16.378 1.00 98.38 99 ILE A C 1
ATOM 820 O O . ILE A 1 99 ? -6.646 -7.580 17.566 1.00 98.38 99 ILE A O 1
ATOM 824 N N . VAL A 1 100 ? -7.469 -6.541 15.762 1.00 98.12 100 VAL A N 1
ATOM 825 C CA . VAL A 1 100 ? -8.643 -5.967 16.447 1.00 98.12 100 VAL A CA 1
ATOM 826 C C . VAL A 1 100 ? -9.436 -7.039 17.200 1.00 98.12 100 VAL A C 1
ATOM 828 O O . VAL A 1 100 ? -9.887 -6.798 18.322 1.00 98.12 100 VAL A O 1
ATOM 831 N N . SER A 1 101 ? -9.595 -8.227 16.605 1.00 96.81 101 SER A N 1
ATOM 832 C CA . SER A 1 101 ? -10.340 -9.332 17.217 1.00 96.81 101 SER A CA 1
ATOM 833 C C . SER A 1 101 ? -9.681 -9.891 18.486 1.00 96.81 101 SER A C 1
ATOM 835 O O . SER A 1 101 ? -10.390 -10.440 19.335 1.00 96.81 101 SER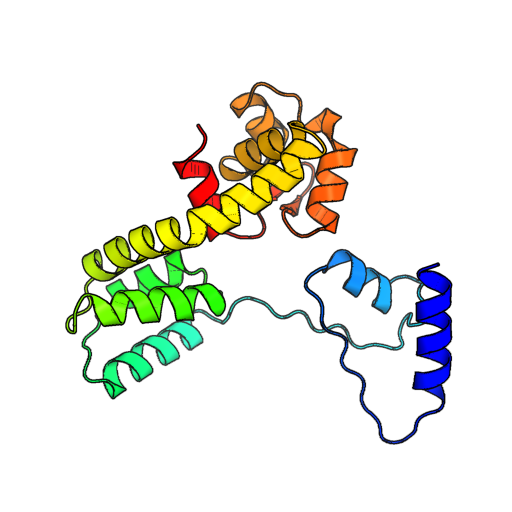 A O 1
ATOM 837 N N . GLY A 1 102 ? -8.361 -9.731 18.629 1.00 97.00 102 GLY A N 1
ATOM 838 C CA . GLY A 1 102 ? -7.597 -10.125 19.813 1.00 97.00 102 GLY A CA 1
ATOM 839 C C . GLY A 1 102 ? -7.644 -9.103 20.952 1.00 97.00 102 GLY A C 1
ATOM 840 O O . GLY A 1 102 ? -7.448 -9.481 22.104 1.00 97.00 102 GLY A O 1
ATOM 841 N N . LEU A 1 103 ? -7.951 -7.834 20.660 1.00 97.06 103 LEU A N 1
ATOM 842 C CA . LEU A 1 103 ? -7.925 -6.758 21.658 1.00 97.06 103 LEU A CA 1
ATOM 843 C C . LEU A 1 103 ? -9.216 -6.637 22.474 1.00 97.06 103 LEU A C 1
ATOM 845 O O . LEU A 1 103 ? -9.173 -6.428 23.684 1.00 97.06 103 LEU A O 1
ATOM 849 N N . SER A 1 104 ? -10.383 -6.699 21.826 1.00 95.00 104 SER A N 1
ATOM 850 C CA . SER A 1 104 ? -11.666 -6.478 22.506 1.00 95.00 104 SER A CA 1
ATOM 851 C C . SER A 1 104 ? -12.849 -7.016 21.707 1.00 95.00 104 SER A C 1
ATOM 853 O O . SER A 1 104 ? -12.905 -6.889 20.485 1.00 95.00 104 SER A O 1
ATOM 855 N N . LYS A 1 105 ? -13.869 -7.527 22.412 1.00 95.25 105 LYS A N 1
ATOM 856 C CA . LYS A 1 105 ? -15.181 -7.837 21.813 1.00 95.25 105 LYS A CA 1
ATOM 857 C C . LYS A 1 105 ? -16.046 -6.602 21.545 1.00 95.25 105 LYS A C 1
ATOM 859 O O . LYS A 1 105 ? -16.939 -6.668 20.704 1.00 95.25 105 LYS A O 1
ATOM 864 N N . ASN A 1 106 ? -15.788 -5.490 22.235 1.00 97.19 106 ASN A N 1
ATOM 865 C CA . ASN A 1 106 ? -16.419 -4.194 21.986 1.00 97.19 106 ASN A CA 1
ATOM 866 C C . ASN A 1 106 ? -15.409 -3.295 21.266 1.00 97.19 106 ASN A C 1
ATOM 868 O O . ASN A 1 106 ? -14.545 -2.680 21.893 1.00 97.19 106 ASN A O 1
ATOM 872 N N . ILE A 1 107 ? -15.504 -3.263 19.943 1.00 97.88 107 ILE A N 1
ATOM 873 C CA . ILE A 1 107 ? -14.562 -2.594 19.055 1.00 97.88 107 ILE A CA 1
ATOM 874 C C . ILE A 1 107 ? -14.962 -1.126 18.915 1.00 97.88 107 ILE A C 1
ATOM 876 O O . ILE A 1 107 ? -15.993 -0.785 18.329 1.00 97.88 107 ILE A O 1
ATOM 880 N N . THR A 1 108 ? -14.108 -0.260 19.447 1.00 97.62 108 THR A N 1
ATOM 881 C CA . THR A 1 108 ? -14.232 1.200 19.372 1.00 97.62 108 THR A CA 1
ATOM 882 C C . THR A 1 108 ? -13.206 1.776 18.399 1.00 97.62 108 THR A C 1
ATOM 884 O O . THR A 1 108 ? -12.315 1.066 17.937 1.00 97.62 108 THR A O 1
ATOM 887 N N . ILE A 1 109 ? -13.276 3.082 18.118 1.00 98.31 109 ILE A N 1
ATOM 888 C CA . ILE A 1 109 ? -12.234 3.777 17.342 1.00 98.31 109 ILE A CA 1
ATOM 889 C C . ILE A 1 109 ? -10.852 3.585 17.986 1.00 98.31 109 ILE A C 1
ATOM 891 O O . ILE A 1 109 ? -9.903 3.281 17.269 1.00 98.31 109 ILE A O 1
ATOM 895 N N . GLY A 1 110 ? -10.753 3.685 19.317 1.00 98.12 110 GLY A N 1
ATOM 896 C CA . GLY A 1 110 ? -9.493 3.478 20.038 1.00 98.12 110 GLY A CA 1
ATOM 897 C C . GLY A 1 110 ? -8.944 2.059 19.870 1.00 98.12 110 GLY A C 1
ATOM 898 O O . GLY A 1 110 ? -7.749 1.889 19.658 1.00 98.12 110 GLY A O 1
ATOM 899 N N . THR A 1 111 ? -9.817 1.044 19.848 1.00 98.06 111 THR A N 1
ATOM 900 C CA . THR A 1 111 ? -9.426 -0.345 19.545 1.00 98.06 111 THR A CA 1
ATOM 901 C C . THR A 1 111 ? -8.831 -0.469 18.140 1.00 98.06 111 THR A C 1
ATOM 903 O O . THR A 1 111 ? -7.829 -1.151 17.957 1.00 98.06 111 THR A O 1
ATOM 906 N N . ILE A 1 112 ? -9.428 0.202 17.146 1.00 98.62 112 ILE A N 1
ATOM 907 C CA . ILE A 1 112 ? -8.912 0.212 15.769 1.00 98.62 112 ILE A CA 1
ATOM 908 C C . ILE A 1 112 ? -7.553 0.913 15.688 1.00 98.62 112 ILE A C 1
ATOM 910 O O . ILE A 1 112 ? -6.669 0.449 14.975 1.00 98.62 112 ILE A O 1
ATOM 914 N N . GLU A 1 113 ? -7.392 2.038 16.382 1.00 98.38 113 GLU A N 1
ATOM 915 C CA . GLU A 1 113 ? -6.140 2.798 16.397 1.00 98.38 113 GLU A CA 1
ATOM 916 C C . GLU A 1 113 ? -5.013 2.002 17.047 1.00 98.38 113 GLU A C 1
ATOM 918 O O . GLU A 1 113 ? -3.961 1.861 16.432 1.00 98.38 113 GLU A O 1
ATOM 923 N N . GLN A 1 114 ? -5.258 1.404 18.215 1.00 98.56 114 GLN A N 1
ATOM 924 C CA . GLN A 1 114 ? -4.289 0.532 18.873 1.00 98.56 114 GLN A CA 1
ATOM 925 C C . GLN A 1 114 ? -3.889 -0.644 17.972 1.00 98.56 114 GLN A C 1
ATOM 927 O O . GLN A 1 114 ? -2.703 -0.869 17.745 1.00 98.56 114 GLN A O 1
ATOM 932 N N . ALA A 1 115 ? -4.868 -1.350 17.398 1.00 98.56 115 ALA A N 1
ATOM 933 C CA . ALA A 1 115 ? -4.595 -2.473 16.505 1.00 98.56 115 ALA A CA 1
ATOM 934 C C . ALA A 1 115 ? -3.801 -2.063 15.256 1.00 98.56 115 ALA A C 1
ATOM 936 O O . ALA A 1 115 ? -3.027 -2.851 14.721 1.00 98.56 115 ALA A O 1
ATOM 937 N N . TYR A 1 116 ? -3.992 -0.838 14.767 1.00 98.62 116 TYR A N 1
ATOM 938 C CA . TYR A 1 116 ? -3.239 -0.335 13.625 1.00 98.62 116 TYR A CA 1
ATOM 939 C C . TYR A 1 116 ? -1.783 -0.023 13.983 1.00 98.62 116 TYR A C 1
ATOM 941 O O . TYR A 1 116 ? -0.902 -0.288 13.168 1.00 98.62 116 TYR A O 1
ATOM 949 N N . GLU A 1 117 ? -1.510 0.483 15.188 1.00 98.25 117 GLU A N 1
ATOM 950 C CA . GLU A 1 117 ? -0.132 0.625 15.673 1.00 98.25 117 GLU A CA 1
ATOM 951 C C . GLU A 1 117 ? 0.553 -0.743 15.804 1.00 98.25 117 GLU A C 1
ATOM 953 O O . GLU A 1 117 ? 1.673 -0.910 15.326 1.00 98.25 117 GLU A O 1
ATOM 958 N N . GLU A 1 118 ? -0.141 -1.745 16.354 1.00 98.38 118 GLU A N 1
ATOM 959 C CA . GLU A 1 118 ? 0.354 -3.129 16.410 1.00 98.38 118 GLU A CA 1
ATOM 960 C C . GLU A 1 118 ? 0.624 -3.693 15.004 1.00 98.38 118 GLU A C 1
ATOM 962 O O . GLU A 1 118 ? 1.695 -4.241 14.751 1.00 98.38 118 GLU A O 1
ATOM 967 N N . MET A 1 119 ? -0.275 -3.458 14.042 1.00 98.44 119 MET A N 1
ATOM 968 C CA . MET A 1 119 ? -0.076 -3.865 12.646 1.00 98.44 119 MET A CA 1
ATOM 969 C C . MET A 1 119 ? 1.158 -3.202 12.015 1.00 98.44 119 MET A C 1
ATOM 971 O O . MET A 1 119 ? 1.897 -3.846 11.271 1.00 98.44 119 MET A O 1
ATOM 975 N N . LEU A 1 120 ? 1.398 -1.915 12.288 1.00 98.06 120 LEU A N 1
ATOM 976 C CA . LEU A 1 120 ? 2.589 -1.218 11.796 1.00 98.06 120 LEU A CA 1
ATOM 977 C C . LEU A 1 120 ? 3.880 -1.768 12.411 1.00 98.06 120 LEU A C 1
ATOM 979 O O . LEU A 1 120 ? 4.897 -1.793 11.720 1.00 98.06 120 LEU A O 1
ATOM 983 N N . LEU A 1 121 ? 3.844 -2.212 13.671 1.00 97.25 121 LEU A N 1
ATOM 984 C CA . LEU A 1 121 ? 4.974 -2.879 14.320 1.00 97.25 121 LEU A CA 1
ATOM 985 C C . LEU A 1 121 ? 5.250 -4.253 13.695 1.00 97.25 121 LEU A C 1
ATOM 987 O O . LEU A 1 121 ? 6.407 -4.568 13.426 1.00 97.25 121 LEU A O 1
ATOM 991 N N . GLU A 1 122 ? 4.213 -5.042 13.399 1.00 97.38 122 GLU A N 1
ATOM 992 C CA . GLU A 1 122 ? 4.370 -6.325 12.697 1.00 97.38 122 GLU A CA 1
ATOM 993 C C . GLU A 1 122 ? 4.996 -6.145 11.303 1.00 97.38 122 GLU A C 1
ATOM 995 O O . GLU A 1 122 ? 5.887 -6.900 10.907 1.00 97.38 122 GLU A O 1
ATOM 1000 N N . LEU A 1 123 ? 4.569 -5.110 10.571 1.00 97.50 123 LEU A N 1
ATOM 1001 C CA . LEU A 1 123 ? 5.062 -4.793 9.225 1.00 97.50 123 LEU A CA 1
ATOM 1002 C C . LEU A 1 123 ? 6.437 -4.105 9.213 1.00 97.50 123 LEU A C 1
ATOM 1004 O O . LEU A 1 123 ? 7.062 -4.013 8.154 1.00 97.50 123 LEU A O 1
ATOM 1008 N N . ASP A 1 124 ? 6.929 -3.617 10.357 1.00 97.44 124 ASP A N 1
ATOM 1009 C CA . ASP A 1 124 ? 8.164 -2.828 10.435 1.00 97.44 124 ASP A CA 1
ATOM 1010 C C . ASP A 1 124 ? 9.364 -3.592 9.862 1.00 97.44 124 ASP A C 1
ATOM 1012 O O . ASP A 1 124 ? 10.112 -3.057 9.042 1.00 97.44 124 ASP A O 1
ATOM 1016 N N . SER A 1 125 ? 9.503 -4.869 10.225 1.00 96.25 125 SER A N 1
ATOM 1017 C CA . SER A 1 125 ? 10.591 -5.726 9.741 1.00 96.25 125 SER A CA 1
ATOM 1018 C C . SER A 1 125 ? 10.582 -5.880 8.211 1.00 96.25 125 SER A C 1
ATOM 1020 O O . SER A 1 125 ? 11.608 -5.659 7.563 1.00 96.25 125 SER A O 1
ATOM 1022 N N . GLU A 1 126 ? 9.417 -6.163 7.621 1.00 95.69 126 GLU A N 1
ATOM 1023 C CA . GLU A 1 126 ? 9.220 -6.319 6.174 1.00 95.69 126 GLU A CA 1
ATOM 1024 C C . GLU A 1 126 ? 9.517 -5.013 5.417 1.00 95.69 126 GLU A C 1
ATOM 1026 O O . GLU A 1 126 ? 10.208 -4.996 4.387 1.00 95.69 126 GLU A O 1
ATOM 1031 N N . PHE A 1 127 ? 9.035 -3.888 5.944 1.00 97.38 127 PHE A N 1
ATOM 1032 C CA . PHE A 1 127 ? 9.250 -2.574 5.351 1.00 97.38 127 PHE A CA 1
ATOM 1033 C C . PHE A 1 127 ? 10.710 -2.122 5.443 1.00 97.38 127 PHE A C 1
ATOM 1035 O O . PHE A 1 127 ? 11.255 -1.610 4.456 1.00 97.38 127 PHE A O 1
ATOM 1042 N N . ARG A 1 128 ? 11.388 -2.368 6.571 1.00 97.06 128 ARG A N 1
ATOM 1043 C CA . ARG A 1 128 ? 12.832 -2.116 6.705 1.00 97.06 128 ARG A CA 1
ATOM 1044 C C . ARG A 1 128 ? 13.645 -2.989 5.773 1.00 97.06 128 ARG A C 1
ATOM 1046 O O . ARG A 1 128 ? 14.576 -2.484 5.147 1.00 97.06 128 ARG A O 1
ATOM 1053 N N . GLU A 1 129 ? 13.307 -4.268 5.644 1.00 96.44 129 GLU A N 1
ATOM 1054 C CA . GLU A 1 129 ? 14.004 -5.172 4.731 1.00 96.44 129 GLU A CA 1
ATOM 1055 C C . GLU A 1 129 ? 13.859 -4.700 3.278 1.00 96.44 129 GLU A C 1
ATOM 1057 O O . GLU A 1 129 ? 14.847 -4.614 2.541 1.00 96.44 129 GLU A O 1
ATOM 1062 N N . THR A 1 130 ? 12.644 -4.314 2.883 1.00 94.69 130 THR A N 1
ATOM 1063 C CA . THR A 1 130 ? 12.362 -3.743 1.561 1.00 94.69 130 THR A CA 1
ATOM 1064 C C . THR A 1 130 ? 13.201 -2.492 1.305 1.00 94.69 130 THR A C 1
ATOM 1066 O O . THR A 1 130 ? 13.881 -2.395 0.278 1.00 94.69 130 THR A O 1
ATOM 1069 N N . LEU A 1 131 ? 13.211 -1.548 2.250 1.00 96.31 131 LEU A N 1
ATOM 1070 C CA . LEU A 1 131 ? 13.975 -0.307 2.141 1.00 96.31 131 LEU A CA 1
ATOM 1071 C C . LEU A 1 131 ? 15.493 -0.561 2.123 1.00 96.31 131 LEU A C 1
ATOM 1073 O O . LEU A 1 131 ? 16.210 0.037 1.320 1.00 96.31 131 LEU A O 1
ATOM 1077 N N . SER A 1 132 ? 15.982 -1.487 2.950 1.00 95.62 132 SER A N 1
ATOM 1078 C CA . SER A 1 132 ? 17.393 -1.883 3.019 1.00 95.62 132 SER A CA 1
ATOM 1079 C C . SER A 1 132 ? 17.877 -2.473 1.694 1.00 95.62 132 SER A C 1
ATOM 1081 O O . SER A 1 132 ? 18.877 -2.011 1.143 1.00 95.62 132 SER A O 1
ATOM 1083 N N . LYS A 1 133 ? 17.125 -3.413 1.104 1.00 95.19 133 LYS A N 1
ATOM 1084 C CA . LYS A 1 133 ? 17.445 -4.004 -0.209 1.00 95.19 133 LYS A CA 1
ATOM 1085 C C . LYS A 1 133 ? 17.524 -2.959 -1.323 1.00 95.19 133 LYS A C 1
ATOM 1087 O O . LYS A 1 133 ? 18.325 -3.101 -2.248 1.00 95.19 133 LYS A O 1
ATOM 1092 N N . LEU A 1 134 ? 16.697 -1.913 -1.263 1.00 95.31 134 LEU A N 1
ATOM 1093 C CA . LEU A 1 134 ? 16.775 -0.793 -2.202 1.00 95.31 134 LEU A CA 1
ATOM 1094 C C . LEU A 1 134 ? 18.023 0.052 -1.943 1.00 95.31 134 LEU A C 1
ATOM 1096 O O . LEU A 1 134 ? 18.791 0.299 -2.872 1.00 95.31 134 LEU A O 1
ATOM 1100 N N . ASN A 1 135 ? 18.264 0.441 -0.693 1.00 93.38 135 ASN A N 1
ATOM 1101 C CA . ASN A 1 135 ? 19.387 1.300 -0.323 1.00 93.38 135 ASN A CA 1
ATOM 1102 C C . ASN A 1 135 ? 20.754 0.652 -0.583 1.00 93.38 135 ASN A C 1
ATOM 1104 O O . ASN A 1 135 ? 21.675 1.355 -0.992 1.00 93.38 135 ASN A O 1
ATOM 1108 N N . GLN A 1 136 ? 20.866 -0.675 -0.467 1.00 94.25 136 GLN A N 1
ATOM 1109 C CA . GLN A 1 136 ? 22.058 -1.432 -0.878 1.00 94.25 136 GLN A CA 1
ATOM 1110 C C . GLN A 1 136 ? 22.383 -1.264 -2.370 1.00 94.25 136 GLN A C 1
ATOM 1112 O O . GLN A 1 136 ? 23.544 -1.320 -2.762 1.00 94.25 136 GLN A O 1
ATOM 1117 N N . ARG A 1 137 ? 21.371 -1.036 -3.219 1.00 92.38 137 ARG A N 1
ATOM 1118 C CA . ARG A 1 137 ? 21.583 -0.722 -4.641 1.00 92.38 137 ARG A CA 1
ATOM 1119 C C . ARG A 1 137 ? 21.924 0.748 -4.851 1.00 92.38 137 ARG A C 1
ATOM 1121 O O . ARG A 1 137 ? 22.703 1.069 -5.741 1.00 92.38 137 ARG A O 1
ATOM 1128 N N . SER A 1 138 ? 21.276 1.639 -4.102 1.00 93.62 138 SER A N 1
ATOM 1129 C CA . SER A 1 138 ? 21.584 3.069 -4.040 1.00 93.62 138 SER A CA 1
ATOM 1130 C C . SER A 1 138 ? 20.776 3.739 -2.927 1.00 93.62 138 SER A C 1
ATOM 1132 O O . SER A 1 138 ? 19.550 3.636 -2.921 1.00 93.62 138 SER A O 1
ATOM 1134 N N . GLY A 1 139 ? 21.420 4.530 -2.063 1.00 91.69 139 GLY A N 1
ATOM 1135 C CA . GLY A 1 139 ? 20.727 5.311 -1.023 1.00 91.69 139 GLY A CA 1
ATOM 1136 C C . GLY A 1 139 ? 19.699 6.322 -1.561 1.00 91.69 139 GLY A C 1
ATOM 1137 O O . GLY A 1 139 ? 18.806 6.752 -0.835 1.00 91.69 139 GLY A O 1
ATOM 1138 N N . THR A 1 140 ? 19.759 6.656 -2.856 1.00 94.56 140 THR A N 1
ATOM 1139 C CA . THR A 1 140 ? 18.784 7.545 -3.513 1.00 94.56 140 THR A CA 1
ATOM 1140 C C . THR A 1 140 ? 17.357 6.991 -3.507 1.00 94.56 140 THR A C 1
ATOM 1142 O O . THR A 1 140 ? 16.407 7.771 -3.508 1.00 94.56 140 THR A O 1
ATOM 1145 N N . TYR A 1 141 ? 17.170 5.667 -3.453 1.00 97.06 141 TYR A N 1
ATOM 1146 C CA . TYR A 1 141 ? 15.829 5.078 -3.393 1.00 97.06 141 TYR A CA 1
ATOM 1147 C C . TYR A 1 141 ? 15.096 5.442 -2.103 1.00 97.06 141 TYR A C 1
ATOM 1149 O O . TYR A 1 141 ? 13.939 5.859 -2.169 1.00 97.06 141 TYR A O 1
ATOM 1157 N N . GLY A 1 142 ? 15.769 5.338 -0.953 1.00 96.12 142 GLY A N 1
ATOM 1158 C CA . GLY A 1 142 ? 15.209 5.760 0.325 1.00 96.12 142 GLY A CA 1
ATOM 1159 C C . GLY A 1 142 ? 14.874 7.247 0.337 1.00 96.12 142 GLY A C 1
ATOM 1160 O O . GLY A 1 142 ? 13.761 7.611 0.693 1.00 96.12 142 GLY A O 1
ATOM 1161 N N . VAL A 1 143 ? 15.774 8.095 -0.170 1.00 96.31 143 VAL A N 1
ATOM 1162 C CA . VAL A 1 143 ? 15.547 9.546 -0.296 1.00 96.31 143 VAL A CA 1
ATOM 1163 C C . VAL A 1 143 ? 14.284 9.860 -1.112 1.00 96.31 143 VAL A C 1
ATOM 1165 O O . VAL A 1 143 ? 13.440 10.647 -0.678 1.00 96.31 143 VAL A O 1
ATOM 1168 N N . ILE A 1 144 ? 14.106 9.216 -2.273 1.00 97.62 144 ILE A N 1
ATOM 1169 C CA . ILE A 1 144 ? 12.914 9.400 -3.116 1.00 97.62 144 ILE A CA 1
ATOM 1170 C C . ILE A 1 144 ? 11.646 8.959 -2.375 1.00 97.62 144 ILE A C 1
ATOM 1172 O O . ILE A 1 144 ? 10.656 9.692 -2.375 1.00 97.62 144 ILE A O 1
ATOM 1176 N N . LEU A 1 145 ? 11.657 7.773 -1.757 1.00 97.62 145 LEU A N 1
ATOM 1177 C CA . LEU A 1 145 ? 10.496 7.225 -1.049 1.00 97.62 145 LEU A CA 1
ATOM 1178 C C . LEU A 1 145 ? 10.111 8.083 0.162 1.00 97.62 145 LEU A C 1
ATOM 1180 O O . LEU A 1 145 ? 8.933 8.401 0.321 1.00 97.62 145 LEU A O 1
ATOM 1184 N N . THR A 1 146 ? 11.086 8.535 0.953 1.00 97.19 146 THR A N 1
ATOM 1185 C CA . THR A 1 146 ? 10.870 9.448 2.083 1.00 97.19 146 THR A CA 1
ATOM 1186 C C . THR A 1 146 ? 10.259 10.765 1.610 1.00 97.19 146 THR A C 1
ATOM 1188 O O . THR A 1 146 ? 9.220 11.179 2.129 1.00 97.19 146 THR A O 1
ATOM 1191 N N . GLY A 1 147 ? 10.803 11.381 0.554 1.00 97.38 147 GLY A N 1
ATOM 1192 C CA . GLY A 1 147 ? 10.244 12.608 -0.018 1.00 97.38 147 GLY A CA 1
ATOM 1193 C C . GLY A 1 147 ? 8.816 12.437 -0.546 1.00 97.38 147 GLY A C 1
ATOM 1194 O O . GLY A 1 147 ? 7.926 13.237 -0.233 1.00 97.38 147 GLY A O 1
ATOM 1195 N N . LEU A 1 148 ? 8.570 11.366 -1.310 1.00 97.69 148 LEU A N 1
ATOM 1196 C CA . LEU A 1 148 ? 7.256 11.055 -1.883 1.00 97.69 148 LEU A CA 1
ATOM 1197 C C . LEU A 1 148 ? 6.230 10.582 -0.848 1.00 97.69 148 LEU A C 1
ATOM 1199 O O . LEU A 1 148 ? 5.022 10.661 -1.098 1.00 97.69 148 LEU A O 1
ATOM 1203 N N . SER A 1 149 ? 6.678 10.131 0.326 1.00 97.25 149 SER A N 1
ATOM 1204 C CA . SER A 1 149 ? 5.777 9.815 1.431 1.00 97.25 149 SER A CA 1
ATOM 1205 C C . SER A 1 149 ? 5.034 11.071 1.901 1.00 97.25 149 SER A C 1
ATOM 1207 O O . SER A 1 149 ? 3.838 11.014 2.191 1.00 97.25 149 SER A O 1
ATOM 1209 N N . ARG A 1 150 ? 5.696 12.235 1.882 1.00 95.94 150 ARG A N 1
ATOM 1210 C CA . ARG A 1 150 ? 5.141 13.523 2.321 1.00 95.94 150 ARG A CA 1
ATOM 1211 C C . ARG A 1 150 ? 4.488 14.297 1.186 1.00 95.94 150 ARG A C 1
ATOM 1213 O O . ARG A 1 150 ? 3.378 14.801 1.351 1.00 95.94 150 ARG A O 1
ATOM 1220 N N . TYR A 1 151 ? 5.144 14.361 0.030 1.00 96.94 151 TYR A N 1
ATOM 1221 C CA . TYR A 1 151 ? 4.709 15.199 -1.080 1.00 96.94 151 TYR A CA 1
ATOM 1222 C C . TYR A 1 151 ? 4.665 14.430 -2.387 1.00 96.94 151 TYR A C 1
ATOM 1224 O O . TYR A 1 151 ? 5.664 13.888 -2.834 1.00 96.94 151 TYR A O 1
ATOM 1232 N N . ASN A 1 152 ? 3.542 14.511 -3.095 1.00 96.50 152 ASN A N 1
ATOM 1233 C CA . ASN A 1 152 ? 3.439 13.834 -4.384 1.00 96.50 152 ASN A CA 1
ATOM 1234 C C . ASN A 1 152 ? 4.202 14.552 -5.521 1.00 96.50 152 ASN A C 1
ATOM 1236 O O . ASN A 1 152 ? 4.275 14.034 -6.625 1.00 96.50 152 ASN A O 1
ATOM 1240 N N . SER A 1 153 ? 4.721 15.766 -5.312 1.00 97.25 153 SER A N 1
ATOM 1241 C CA . SER A 1 153 ? 5.450 16.535 -6.338 1.00 97.25 153 SER A CA 1
ATOM 1242 C C . SER A 1 153 ? 6.948 16.344 -6.162 1.00 97.25 153 SER A C 1
ATOM 1244 O O . SER A 1 153 ? 7.440 16.673 -5.084 1.00 97.25 153 SER A O 1
ATOM 1246 N N . LEU A 1 154 ? 7.679 15.929 -7.205 1.00 96.44 154 LEU A N 1
ATOM 1247 C CA . LEU A 1 154 ? 9.136 15.716 -7.126 1.00 96.44 154 LEU A CA 1
ATOM 1248 C C . LEU A 1 154 ? 9.882 16.946 -6.607 1.00 96.44 154 LEU A C 1
ATOM 1250 O O . LEU A 1 154 ? 10.764 16.820 -5.771 1.00 96.44 154 LEU A O 1
ATOM 1254 N N . SER A 1 155 ? 9.474 18.141 -7.035 1.00 96.31 155 SER A N 1
ATOM 1255 C CA . SER A 1 155 ? 10.071 19.396 -6.573 1.00 96.31 155 SER A CA 1
ATOM 1256 C C . SER A 1 155 ? 9.860 19.661 -5.077 1.00 96.31 155 SER A C 1
ATOM 1258 O O . SER A 1 155 ? 10.774 20.110 -4.395 1.00 96.31 155 SER A O 1
ATOM 1260 N N . LYS A 1 156 ? 8.662 19.381 -4.541 1.00 97.25 156 LYS A N 1
ATOM 1261 C CA . LYS A 1 156 ? 8.356 19.559 -3.109 1.00 97.25 156 LYS A CA 1
ATOM 1262 C C . LYS A 1 156 ? 9.014 18.465 -2.271 1.00 97.25 156 LYS A C 1
ATOM 1264 O O . LYS A 1 156 ? 9.600 18.769 -1.241 1.00 97.25 156 LYS A O 1
ATOM 1269 N N . ALA A 1 157 ? 8.939 17.224 -2.744 1.00 97.19 157 ALA A N 1
ATOM 1270 C CA . ALA A 1 157 ? 9.590 16.072 -2.139 1.00 97.19 157 ALA A CA 1
ATOM 1271 C C . ALA A 1 157 ? 11.107 16.272 -2.063 1.00 97.19 157 ALA A C 1
ATOM 1273 O O . ALA A 1 157 ? 11.681 16.057 -1.006 1.00 97.19 157 ALA A O 1
ATOM 1274 N N . GLY A 1 158 ? 11.732 16.761 -3.137 1.00 96.75 158 GLY A N 1
ATOM 1275 C CA . GLY A 1 158 ? 13.162 17.045 -3.187 1.00 96.75 158 GLY A CA 1
ATOM 1276 C C . GLY A 1 158 ? 13.604 18.144 -2.239 1.00 96.75 158 GLY A C 1
ATOM 1277 O O . GLY A 1 158 ? 14.553 17.949 -1.488 1.00 96.75 158 GLY A O 1
ATOM 1278 N N . ARG A 1 159 ? 12.857 19.254 -2.176 1.00 96.94 159 ARG A N 1
ATOM 1279 C CA . ARG A 1 159 ? 13.104 20.296 -1.167 1.00 96.94 159 ARG A CA 1
ATOM 1280 C C . ARG A 1 159 ? 13.016 19.767 0.261 1.00 96.94 159 ARG A C 1
ATOM 1282 O O . ARG A 1 159 ? 13.809 20.180 1.091 1.00 96.94 159 ARG A O 1
ATOM 1289 N N . PHE A 1 160 ? 12.066 18.876 0.533 1.00 96.31 160 PHE A N 1
ATOM 1290 C CA . PHE A 1 160 ? 11.895 18.287 1.859 1.00 96.31 160 PHE A CA 1
ATOM 1291 C C . PHE A 1 160 ? 13.094 17.428 2.273 1.00 96.31 160 PHE A C 1
ATOM 1293 O O . PHE A 1 160 ? 13.563 17.559 3.393 1.00 96.31 160 PHE A O 1
ATOM 1300 N N . VAL A 1 161 ? 13.623 16.604 1.365 1.00 96.06 161 VAL A N 1
ATOM 1301 C CA . VAL A 1 161 ? 14.769 15.729 1.668 1.00 96.06 161 VAL A CA 1
ATOM 1302 C C . VAL A 1 161 ? 16.135 16.372 1.405 1.00 96.06 161 VAL A 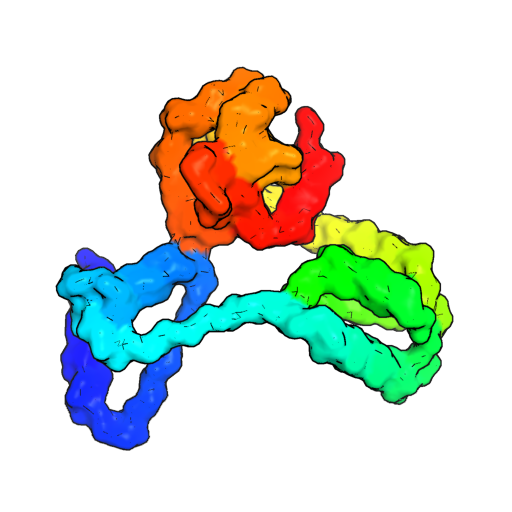C 1
ATOM 1304 O O . VAL A 1 161 ? 17.151 15.757 1.704 1.00 96.06 161 VAL A O 1
ATOM 1307 N N . GLY A 1 162 ? 16.187 17.578 0.832 1.00 95.88 162 GLY A N 1
ATOM 1308 C CA . GLY A 1 162 ? 17.436 18.262 0.481 1.00 95.88 162 GLY A CA 1
ATOM 1309 C C . GLY A 1 162 ? 18.121 17.746 -0.793 1.00 95.88 162 GLY A C 1
ATOM 1310 O O . GLY A 1 162 ? 19.330 17.894 -0.933 1.00 95.88 162 GLY A O 1
ATOM 1311 N N . TYR A 1 163 ? 17.375 17.145 -1.728 1.00 95.31 163 TYR A N 1
ATOM 1312 C CA . TYR A 1 163 ? 17.911 16.595 -2.984 1.00 95.31 163 TYR A CA 1
ATOM 1313 C C . TYR A 1 163 ? 17.126 17.069 -4.211 1.00 95.31 163 TYR A C 1
ATOM 1315 O O . TYR A 1 163 ? 15.913 17.270 -4.153 1.00 95.31 163 TYR A O 1
ATOM 1323 N N . ASP A 1 164 ? 17.784 17.143 -5.371 1.00 95.00 164 ASP A N 1
ATOM 1324 C CA . ASP A 1 164 ? 17.078 17.260 -6.649 1.00 95.00 164 ASP A CA 1
ATOM 1325 C C . ASP A 1 164 ? 16.562 15.890 -7.114 1.00 95.00 164 ASP A C 1
ATOM 1327 O O . ASP A 1 164 ? 17.265 15.111 -7.760 1.00 95.00 164 ASP A O 1
ATOM 1331 N N . LEU A 1 165 ? 15.298 15.592 -6.801 1.00 94.56 165 LEU A N 1
ATOM 1332 C CA . LEU A 1 165 ? 14.655 14.365 -7.284 1.00 94.56 165 LEU A CA 1
ATOM 1333 C C . LEU A 1 165 ? 14.367 14.407 -8.791 1.00 94.56 165 LEU A C 1
ATOM 1335 O O . LEU A 1 165 ? 14.156 13.352 -9.389 1.00 94.56 165 LEU A O 1
ATOM 1339 N N . GLY A 1 166 ? 14.364 15.591 -9.416 1.00 90.50 166 GLY A N 1
ATOM 1340 C CA . GLY A 1 166 ? 14.214 15.744 -10.863 1.00 90.50 166 GLY A CA 1
ATOM 1341 C C . GLY A 1 166 ? 15.379 15.125 -11.637 1.00 90.50 166 GLY A C 1
ATOM 1342 O O . GLY A 1 166 ? 15.158 14.529 -12.688 1.00 90.50 166 GLY A O 1
ATOM 1343 N N . GLY A 1 167 ? 16.591 15.160 -11.080 1.00 92.94 167 GLY A N 1
ATOM 1344 C CA . GLY A 1 167 ? 17.766 14.469 -11.617 1.00 92.94 167 GLY A CA 1
ATOM 1345 C C . GLY A 1 167 ? 17.767 12.944 -11.427 1.00 92.94 167 GLY A C 1
ATOM 1346 O O . GLY A 1 167 ? 18.554 12.243 -12.062 1.00 92.94 167 GLY A O 1
ATOM 1347 N N . MET A 1 168 ? 16.872 12.383 -10.604 1.00 95.50 168 MET A N 1
ATOM 1348 C CA . MET A 1 168 ? 16.867 10.955 -10.231 1.00 95.50 168 MET A CA 1
ATOM 1349 C C . MET A 1 168 ? 15.882 10.103 -11.050 1.00 95.50 168 MET A C 1
ATOM 1351 O O . MET A 1 168 ? 15.344 9.094 -10.579 1.00 95.50 168 MET A O 1
ATOM 1355 N N . MET A 1 169 ? 15.630 10.482 -12.308 1.00 94.81 169 MET A N 1
ATOM 1356 C CA . MET A 1 169 ? 14.608 9.840 -13.148 1.00 94.81 169 MET A CA 1
ATOM 1357 C C . MET A 1 169 ? 14.851 8.349 -13.403 1.00 94.81 169 MET A C 1
ATOM 1359 O O . MET A 1 169 ? 13.890 7.597 -13.565 1.00 94.81 169 MET A O 1
ATOM 1363 N N . ARG A 1 170 ? 16.110 7.892 -13.405 1.00 95.12 170 ARG A N 1
ATOM 1364 C CA . ARG A 1 170 ? 16.440 6.466 -13.566 1.00 95.12 170 ARG A CA 1
ATOM 1365 C C . ARG A 1 170 ? 15.915 5.641 -12.389 1.00 95.12 170 ARG A C 1
ATOM 1367 O O . ARG A 1 170 ? 15.319 4.585 -12.592 1.00 95.12 170 ARG A O 1
ATOM 1374 N N . GLN A 1 171 ? 16.106 6.135 -11.171 1.00 96.19 171 GLN A N 1
ATOM 1375 C CA . GLN A 1 171 ? 15.649 5.498 -9.942 1.00 96.19 171 GLN A CA 1
ATOM 1376 C C 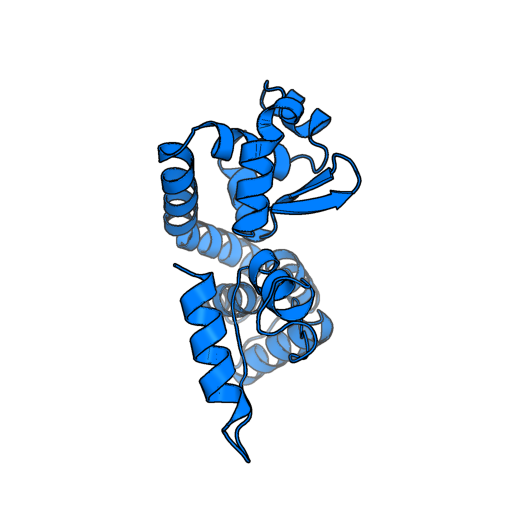. GLN A 1 171 ? 14.132 5.570 -9.814 1.00 96.19 171 GLN A C 1
ATOM 1378 O O . GLN A 1 171 ? 13.507 4.568 -9.482 1.00 96.19 171 GLN A O 1
ATOM 1383 N N . ILE A 1 172 ? 13.527 6.706 -10.168 1.00 95.94 172 ILE A N 1
ATOM 1384 C CA . ILE A 1 172 ? 12.067 6.857 -10.243 1.00 95.94 172 ILE A CA 1
ATOM 1385 C C . ILE A 1 172 ? 11.475 5.838 -11.226 1.00 95.94 172 ILE A C 1
ATOM 1387 O O . ILE A 1 172 ? 10.540 5.118 -10.882 1.00 95.94 172 ILE A O 1
ATOM 1391 N N . ALA A 1 173 ? 12.051 5.706 -12.426 1.00 93.38 173 ALA A N 1
ATOM 1392 C CA . ALA A 1 173 ? 11.604 4.723 -13.410 1.00 93.38 173 ALA A CA 1
ATOM 1393 C C . ALA A 1 173 ? 11.736 3.282 -12.889 1.00 93.38 173 ALA A C 1
ATOM 1395 O O . ALA A 1 173 ? 10.862 2.449 -13.138 1.00 93.38 173 ALA A O 1
ATOM 1396 N N . TYR A 1 174 ? 12.800 2.984 -12.137 1.00 93.25 174 TYR A N 1
ATOM 1397 C CA . TYR A 1 174 ? 12.969 1.684 -11.493 1.00 93.25 174 TYR A CA 1
ATOM 1398 C C . TYR A 1 174 ? 11.920 1.434 -10.399 1.00 93.25 174 TYR A C 1
ATOM 1400 O O . TYR A 1 174 ? 11.272 0.389 -10.432 1.00 93.25 174 TYR A O 1
ATOM 1408 N N . LEU A 1 175 ? 11.695 2.388 -9.487 1.00 94.44 175 LEU A N 1
ATOM 1409 C CA . LEU A 1 175 ? 10.674 2.295 -8.434 1.00 94.44 175 LEU A CA 1
ATOM 1410 C C . LEU A 1 175 ? 9.269 2.109 -9.023 1.00 94.44 175 LEU A C 1
ATOM 1412 O O . LEU A 1 175 ? 8.495 1.297 -8.521 1.00 94.44 175 LEU A O 1
ATOM 1416 N N . GLN A 1 176 ? 8.960 2.798 -10.125 1.00 91.88 176 GLN A N 1
ATOM 1417 C CA . GLN A 1 176 ? 7.702 2.619 -10.850 1.00 91.88 176 GLN A CA 1
ATOM 1418 C C . GLN A 1 176 ? 7.606 1.221 -11.475 1.00 91.88 176 GLN A C 1
ATOM 1420 O O . GLN A 1 176 ? 6.568 0.565 -11.409 1.00 91.88 176 GLN A O 1
ATOM 1425 N N . LYS A 1 177 ? 8.699 0.726 -12.068 1.00 87.94 177 LYS A N 1
ATOM 1426 C CA . LYS A 1 177 ? 8.746 -0.605 -12.687 1.00 87.94 177 LYS A CA 1
ATOM 1427 C C . LYS A 1 177 ? 8.474 -1.726 -11.679 1.00 87.94 177 LYS A C 1
ATOM 1429 O O . LYS A 1 177 ? 7.801 -2.697 -12.033 1.00 87.94 177 LYS A O 1
ATOM 1434 N N . ILE A 1 178 ? 9.000 -1.600 -10.459 1.00 88.69 178 ILE A N 1
ATOM 1435 C CA . ILE A 1 178 ? 8.781 -2.568 -9.372 1.00 88.69 178 ILE A CA 1
ATOM 1436 C C . ILE A 1 178 ? 7.503 -2.301 -8.565 1.00 88.69 178 ILE A C 1
ATOM 1438 O O . ILE A 1 178 ? 7.202 -3.071 -7.664 1.00 88.69 178 ILE A O 1
ATOM 1442 N N . GLY A 1 179 ? 6.746 -1.251 -8.899 1.00 89.12 179 GLY A N 1
ATOM 1443 C CA . GLY A 1 179 ? 5.430 -0.979 -8.319 1.00 89.12 179 GLY A CA 1
ATOM 1444 C C . GLY A 1 179 ? 5.435 -0.265 -6.968 1.00 89.12 179 GLY A C 1
ATOM 1445 O O . GLY A 1 179 ? 4.388 -0.189 -6.343 1.00 89.12 179 GLY A O 1
ATOM 1446 N N . LEU A 1 180 ? 6.565 0.287 -6.510 1.00 93.75 180 LEU A N 1
ATOM 1447 C CA . LEU A 1 180 ? 6.613 1.022 -5.235 1.00 93.75 180 LEU A CA 1
ATOM 1448 C C . LEU A 1 180 ? 6.094 2.456 -5.343 1.00 93.75 180 LEU A C 1
ATOM 1450 O O . LEU A 1 180 ? 5.679 3.042 -4.343 1.00 93.75 180 LEU A O 1
ATOM 1454 N N . ILE A 1 181 ? 6.109 3.030 -6.548 1.00 95.12 181 ILE A N 1
ATOM 1455 C CA . ILE A 1 181 ? 5.529 4.347 -6.814 1.00 95.12 181 ILE A CA 1
ATOM 1456 C C . ILE A 1 181 ? 4.666 4.329 -8.073 1.00 95.12 181 ILE A C 1
ATOM 1458 O O . ILE A 1 181 ? 4.924 3.588 -9.021 1.00 95.12 181 ILE A O 1
ATOM 1462 N N . GLU A 1 182 ? 3.682 5.217 -8.111 1.00 92.31 182 GLU A N 1
ATOM 1463 C CA . GLU A 1 182 ? 2.789 5.413 -9.249 1.00 92.31 182 GLU A CA 1
ATOM 1464 C C . GLU A 1 182 ? 2.854 6.856 -9.734 1.00 92.31 182 GLU A C 1
ATOM 1466 O O . GLU A 1 182 ? 2.792 7.799 -8.939 1.00 92.31 182 GLU A O 1
ATOM 1471 N N . LYS A 1 183 ? 2.934 7.044 -11.054 1.00 92.25 183 LYS A N 1
ATOM 1472 C CA . LYS A 1 183 ? 2.832 8.367 -11.670 1.00 92.25 183 LYS A CA 1
ATOM 1473 C C . LYS A 1 183 ? 1.377 8.834 -11.637 1.00 92.25 183 LYS A C 1
ATOM 1475 O O . LYS A 1 183 ? 0.492 8.144 -12.127 1.00 92.25 183 LYS A O 1
ATOM 1480 N N . THR A 1 184 ? 1.142 10.020 -11.085 1.00 92.56 184 THR A N 1
ATOM 1481 C CA . THR A 1 184 ? -0.199 10.627 -10.950 1.00 92.56 184 THR A CA 1
ATOM 1482 C C . THR A 1 184 ? -0.375 11.887 -11.796 1.00 92.56 184 THR A C 1
ATOM 1484 O O . THR A 1 184 ? -1.473 12.422 -11.892 1.00 92.56 184 THR A O 1
ATOM 1487 N N . GLY A 1 185 ? 0.697 12.373 -12.423 1.00 91.81 185 GLY A N 1
ATOM 1488 C CA . GLY A 1 185 ? 0.669 13.520 -13.323 1.00 91.81 185 GLY A CA 1
ATOM 1489 C C . GLY A 1 185 ? 2.073 13.950 -13.735 1.00 91.81 185 GLY A C 1
ATOM 1490 O O . GLY A 1 185 ? 3.068 13.297 -13.405 1.00 91.81 185 GLY A O 1
ATOM 1491 N N . TYR A 1 186 ? 2.174 15.065 -14.458 1.00 92.19 186 TYR A N 1
ATOM 1492 C CA . TYR A 1 186 ? 3.469 15.644 -14.811 1.00 92.19 186 TYR A CA 1
ATOM 1493 C C . TYR A 1 186 ? 4.250 16.032 -13.545 1.00 92.19 186 TYR A C 1
ATOM 1495 O O . TYR A 1 186 ? 3.748 16.783 -12.711 1.00 92.19 186 TYR A O 1
ATOM 1503 N N . GLY A 1 187 ? 5.445 15.457 -13.369 1.00 92.12 187 GLY A N 1
ATOM 1504 C CA . GLY A 1 187 ? 6.277 15.648 -12.174 1.00 92.12 187 GLY A CA 1
ATOM 1505 C C . GLY A 1 187 ? 5.662 15.150 -10.857 1.00 92.12 187 GLY A C 1
ATOM 1506 O O . GLY A 1 187 ? 6.195 15.467 -9.791 1.00 92.12 187 GLY A O 1
ATOM 1507 N N . LYS A 1 188 ? 4.551 14.397 -10.908 1.00 96.75 188 LYS A N 1
ATOM 1508 C CA . LYS A 1 188 ? 3.817 13.936 -9.724 1.00 96.75 188 LYS A CA 1
ATOM 1509 C C . LYS A 1 188 ? 3.801 12.416 -9.615 1.00 96.75 188 LYS A C 1
ATOM 1511 O O . LYS A 1 188 ? 3.369 11.722 -10.537 1.00 96.75 188 LYS A O 1
ATOM 1516 N N . TYR A 1 189 ? 4.206 11.917 -8.454 1.00 96.56 189 TYR A N 1
ATOM 1517 C CA . TYR A 1 189 ? 4.271 10.503 -8.105 1.00 96.56 189 TYR A CA 1
ATOM 1518 C C . TYR A 1 189 ? 3.736 10.297 -6.691 1.00 96.56 189 TYR A C 1
ATOM 1520 O O . TYR A 1 189 ? 3.786 11.204 -5.871 1.00 96.56 189 TYR A O 1
ATOM 1528 N N . LYS A 1 190 ? 3.219 9.114 -6.388 1.00 95.75 190 LYS A N 1
ATOM 1529 C CA . LYS A 1 190 ? 2.858 8.723 -5.020 1.00 95.75 190 LYS A CA 1
ATOM 1530 C C . LYS A 1 190 ? 3.488 7.375 -4.702 1.00 95.75 190 LYS A C 1
ATOM 1532 O O . LYS A 1 190 ? 3.650 6.568 -5.612 1.00 95.75 190 LYS A O 1
ATOM 1537 N N . VAL A 1 191 ? 3.792 7.126 -3.432 1.00 96.88 191 VAL A N 1
ATOM 1538 C CA . VAL A 1 191 ? 4.034 5.760 -2.944 1.00 96.88 191 VAL A CA 1
ATOM 1539 C C . VAL A 1 191 ? 2.761 4.945 -3.190 1.00 96.88 191 VAL A C 1
ATOM 1541 O O . VAL A 1 191 ? 1.665 5.431 -2.895 1.00 96.88 191 VAL A O 1
ATOM 1544 N N . ALA A 1 192 ? 2.906 3.781 -3.823 1.00 93.88 192 ALA A N 1
ATOM 1545 C CA . ALA A 1 192 ? 1.781 2.965 -4.281 1.00 93.88 192 ALA A CA 1
ATOM 1546 C C . ALA A 1 192 ? 1.002 2.375 -3.101 1.00 93.88 192 ALA A C 1
ATOM 1548 O O . ALA A 1 192 ? -0.226 2.431 -3.070 1.00 93.88 192 ALA A O 1
ATOM 1549 N N . ASP A 1 193 ? 1.746 1.882 -2.114 1.00 95.69 193 ASP A N 1
ATOM 1550 C CA . ASP A 1 193 ? 1.216 1.302 -0.894 1.00 95.69 193 ASP A CA 1
ATOM 1551 C C . ASP A 1 193 ? 0.975 2.392 0.170 1.00 95.69 193 ASP A C 1
ATOM 1553 O O . ASP A 1 193 ? 1.921 3.068 0.596 1.00 95.69 193 ASP A O 1
ATOM 1557 N N . PRO A 1 194 ? -0.280 2.613 0.594 1.00 96.12 194 PRO A N 1
ATOM 1558 C CA . PRO A 1 194 ? -0.608 3.667 1.538 1.00 96.12 194 PRO A CA 1
ATOM 1559 C C . PRO A 1 194 ? -0.187 3.366 2.984 1.00 96.12 194 PRO A C 1
ATOM 1561 O O . PRO A 1 194 ? 0.096 4.317 3.714 1.00 96.12 194 PRO A O 1
ATOM 1564 N N . VAL A 1 195 ? -0.103 2.097 3.396 1.00 98.00 195 VAL A N 1
ATOM 1565 C CA . VAL A 1 195 ? 0.355 1.728 4.746 1.00 98.00 195 VAL A CA 1
ATOM 1566 C C . VAL A 1 195 ? 1.872 1.840 4.809 1.00 98.00 195 VAL A C 1
ATOM 1568 O O . VAL A 1 195 ? 2.397 2.458 5.732 1.00 98.00 195 VAL A O 1
ATOM 1571 N N . PHE A 1 196 ? 2.584 1.393 3.770 1.00 97.75 196 PHE A N 1
ATOM 1572 C CA . PHE A 1 196 ? 4.024 1.645 3.655 1.00 97.75 196 PHE A CA 1
ATOM 1573 C C . PHE A 1 196 ? 4.337 3.148 3.608 1.00 97.75 196 PHE A C 1
ATOM 1575 O O . PHE A 1 196 ? 5.285 3.621 4.234 1.00 97.75 196 PHE A O 1
ATOM 1582 N N . LYS A 1 197 ? 3.510 3.938 2.907 1.00 97.69 197 LYS A N 1
ATOM 1583 C CA . LYS A 1 197 ? 3.607 5.404 2.904 1.00 97.69 197 LYS A CA 1
ATOM 1584 C C . LYS A 1 197 ? 3.476 5.987 4.311 1.00 97.69 197 LYS A C 1
ATOM 1586 O O . LYS A 1 197 ? 4.227 6.901 4.645 1.00 97.69 197 LYS A O 1
ATOM 1591 N N . ASP A 1 198 ? 2.508 5.522 5.096 1.00 97.50 198 ASP A N 1
ATOM 1592 C CA . ASP A 1 198 ? 2.308 5.979 6.473 1.00 97.50 198 ASP A CA 1
ATOM 1593 C C . ASP A 1 198 ? 3.491 5.584 7.367 1.00 97.50 198 ASP A C 1
ATOM 1595 O O . ASP A 1 198 ? 4.055 6.430 8.061 1.00 97.50 198 ASP A O 1
ATOM 1599 N N . TRP A 1 199 ? 3.955 4.338 7.256 1.00 98.06 199 TRP A N 1
ATOM 1600 C CA . TRP A 1 199 ? 5.139 3.852 7.960 1.00 98.06 199 TRP A CA 1
ATOM 1601 C C . TRP A 1 199 ? 6.395 4.685 7.646 1.00 98.06 199 TRP A C 1
ATOM 1603 O O . TRP A 1 199 ? 7.101 5.098 8.569 1.00 98.06 199 TRP A O 1
ATOM 1613 N N . LEU A 1 200 ? 6.637 5.016 6.368 1.00 97.69 200 LEU A N 1
ATOM 1614 C CA . LEU A 1 200 ? 7.745 5.886 5.949 1.00 97.69 200 LEU A CA 1
ATOM 1615 C C . LEU A 1 200 ? 7.665 7.261 6.616 1.00 97.69 200 LEU A C 1
ATOM 1617 O O . LEU A 1 200 ? 8.671 7.755 7.115 1.00 97.69 200 LEU A O 1
ATOM 1621 N N . LYS A 1 201 ? 6.473 7.871 6.663 1.00 95.69 201 LYS A N 1
ATOM 1622 C CA . LYS A 1 201 ? 6.288 9.173 7.319 1.00 95.69 201 LYS A CA 1
ATOM 1623 C C . LYS A 1 201 ? 6.616 9.119 8.806 1.00 95.69 201 LYS A C 1
ATOM 1625 O O . LYS A 1 201 ? 7.153 10.091 9.326 1.00 95.69 201 LYS A O 1
ATOM 1630 N N . ARG A 1 202 ? 6.239 8.039 9.490 1.00 94.88 202 ARG A N 1
ATOM 1631 C CA . ARG A 1 202 ? 6.431 7.888 10.939 1.00 94.88 202 ARG A CA 1
ATOM 1632 C C . ARG A 1 202 ? 7.892 7.640 11.308 1.00 94.88 202 ARG A C 1
ATOM 1634 O O . ARG A 1 202 ? 8.336 8.122 12.340 1.00 94.88 202 ARG A O 1
ATOM 1641 N N . ASN A 1 203 ? 8.628 6.926 10.456 1.00 94.81 203 ASN A N 1
ATOM 1642 C CA . ASN A 1 203 ? 10.002 6.506 10.736 1.00 94.81 203 ASN A CA 1
ATOM 1643 C C . ASN A 1 203 ? 11.080 7.431 10.160 1.00 94.81 203 ASN A C 1
ATOM 1645 O O . ASN A 1 203 ? 12.217 7.391 10.623 1.00 94.81 203 ASN A O 1
ATOM 1649 N N . PHE A 1 204 ? 10.753 8.236 9.147 1.00 87.62 204 PHE A N 1
ATOM 1650 C CA . PHE A 1 204 ? 11.717 9.087 8.457 1.00 87.62 204 PHE A CA 1
ATOM 1651 C C . PHE A 1 204 ? 11.149 10.505 8.303 1.00 87.62 204 PHE A C 1
ATOM 1653 O O . PHE A 1 204 ? 10.101 10.719 7.676 1.00 87.62 204 PHE A O 1
ATOM 1660 N N . ALA A 1 205 ? 11.847 11.460 8.920 1.00 62.28 205 ALA A N 1
ATOM 1661 C CA . ALA A 1 205 ? 11.583 12.895 8.889 1.00 62.28 205 ALA A CA 1
ATOM 1662 C C . ALA A 1 205 ? 12.731 13.607 8.174 1.00 62.28 205 ALA A C 1
ATOM 1664 O O . ALA A 1 205 ? 13.898 13.287 8.487 1.00 62.28 205 ALA A O 1
#